Protein AF-A0A8J7D832-F1 (afdb_monomer_lite)

Radius of gyration: 23.0 Å; chains: 1; bounding box: 53×54×54 Å

Secondary structure (DSSP, 8-state):
-----HHHHHHIIIIIHHHTT---HHHHHHHTSSTT--SS---S-TT-TTSS--HHHHHHHHSTTTGGGGGGGGHHHHHHHTTSGGGEEE--SSSTTTT-EEEEPHHHHHHHHHHHHHHHHHHHHHHHHHTPPPP-SS-HHHHHHHHHHHHTT---TT--S-SPBTTS---EE-TTS-EE--SS----

Foldseek 3Di:
DPPDDPVNVLCCLPPVCVVVVHPSVVVCVLQPVDPPCRQQVDDDDQQDLVDPDRRSNVVQCPDPQNVLLVLSNCVNVLVVVQPPLQQWFADPDLDPRHLPTHHGALVSLVVSLVSVVVSQVSSQVSCVVVVHDGDPPDDPVRSVVSVVCSVVQHDPPPDRNPGDGSPDDDWHADPVRDTHDDPDDPDD

pLDDT: mean 86.58, std 13.36, range [42.0, 98.56]

Sequence (188 aa):
MSNWRLCHIWDWLMVEAPALGYSTEMLADAYGGDEALEIAARTGCMGCPLASRDVALDYVLSTEYWSYLKPVSRLRSLYTEWRNFANRHQKNDFSKRQAQKGPLTLEARLKGLEDVLAIQAEVNLASDKLGRPRLDILNAEESARIRELISLGTYPNGWDGTEPTGDVLLPEVYGDGSIQPLLWEVGT

Structure (mmCIF, N/CA/C/O backbone):
data_AF-A0A8J7D832-F1
#
_entry.id   AF-A0A8J7D832-F1
#
loop_
_atom_site.group_PDB
_atom_site.id
_atom_site.type_symbol
_atom_site.label_atom_id
_atom_site.label_alt_id
_atom_site.label_comp_id
_atom_site.label_asym_id
_atom_site.label_entity_id
_atom_site.label_seq_id
_atom_site.pdbx_PDB_ins_code
_atom_site.Cartn_x
_atom_site.Cartn_y
_atom_site.Cartn_z
_atom_site.occupancy
_atom_site.B_iso_or_equiv
_atom_site.auth_seq_id
_atom_site.auth_comp_id
_atom_site.auth_asym_id
_atom_site.auth_atom_id
_atom_site.pdbx_PDB_model_num
ATOM 1 N N . MET A 1 1 ? -3.921 35.975 7.032 1.00 42.00 1 MET A N 1
ATOM 2 C CA . MET A 1 1 ? -3.048 34.806 7.271 1.00 42.00 1 MET A CA 1
ATOM 3 C C . MET A 1 1 ? -3.432 34.214 8.610 1.00 42.00 1 MET A C 1
ATOM 5 O O . MET A 1 1 ? -3.138 34.808 9.637 1.00 42.00 1 MET A O 1
ATOM 9 N N . SER A 1 2 ? -4.176 33.116 8.604 1.00 48.47 2 SER A N 1
ATOM 10 C CA . SER A 1 2 ? -4.539 32.392 9.820 1.00 48.47 2 SER A CA 1
ATOM 11 C C . SER A 1 2 ? -3.310 31.632 10.319 1.00 48.47 2 SER A C 1
ATOM 13 O O . SER A 1 2 ? -2.909 30.640 9.716 1.00 48.47 2 SER A O 1
ATOM 15 N N . ASN A 1 3 ? -2.672 32.140 11.374 1.00 74.00 3 ASN A N 1
ATOM 16 C CA . ASN A 1 3 ? -1.456 31.560 11.941 1.00 74.00 3 ASN A CA 1
ATOM 17 C C . ASN A 1 3 ? -1.846 30.498 12.984 1.00 74.00 3 ASN A C 1
ATOM 19 O O . ASN A 1 3 ? -1.882 30.765 14.186 1.00 74.00 3 ASN A O 1
ATOM 23 N N . TRP A 1 4 ? -2.250 29.322 12.502 1.00 79.12 4 TRP A N 1
ATOM 24 C CA . TRP A 1 4 ? -2.588 28.185 13.357 1.00 79.12 4 TRP A CA 1
ATOM 25 C C . TRP A 1 4 ? -1.314 27.618 13.981 1.00 79.12 4 TRP A C 1
ATOM 27 O O . TRP A 1 4 ? -0.357 27.299 13.278 1.00 79.12 4 TRP A O 1
ATOM 37 N N . ARG A 1 5 ? -1.302 27.517 15.310 1.00 78.50 5 ARG A N 1
ATOM 38 C CA . ARG A 1 5 ? -0.270 26.822 16.081 1.00 78.50 5 ARG A CA 1
ATOM 39 C C . ARG A 1 5 ? -0.790 25.440 16.455 1.00 78.50 5 ARG A C 1
ATOM 41 O O . ARG A 1 5 ? -1.996 25.216 16.422 1.00 78.50 5 ARG A O 1
ATOM 48 N N . LEU A 1 6 ? 0.112 24.540 16.839 1.00 74.56 6 LEU A N 1
ATOM 49 C CA . LEU A 1 6 ? -0.252 23.186 17.255 1.00 74.56 6 LEU A CA 1
ATOM 50 C C . LEU A 1 6 ? -1.272 23.194 18.409 1.00 74.56 6 LEU A C 1
ATOM 52 O O . LEU A 1 6 ? -2.263 22.479 18.328 1.00 74.56 6 LEU A O 1
ATOM 56 N N . CYS A 1 7 ? -1.099 24.078 19.397 1.00 77.81 7 CYS A N 1
ATOM 57 C CA . CYS A 1 7 ? -2.067 24.285 20.479 1.00 77.81 7 CYS A CA 1
ATOM 58 C C . CYS A 1 7 ? -3.471 24.640 19.962 1.00 77.81 7 CYS A C 1
ATOM 60 O O . CYS A 1 7 ? -4.452 24.070 20.412 1.00 77.81 7 CYS A O 1
ATOM 62 N N . HIS A 1 8 ? -3.578 25.489 18.931 1.00 84.19 8 HIS A N 1
ATOM 63 C CA . HIS A 1 8 ? -4.872 25.838 18.332 1.00 84.19 8 HIS A CA 1
ATOM 64 C C . HIS A 1 8 ? -5.538 24.636 17.645 1.00 84.19 8 HIS A C 1
ATOM 66 O O . HIS A 1 8 ? -6.759 24.550 17.601 1.00 84.19 8 HIS A O 1
ATOM 72 N N . ILE A 1 9 ? -4.748 23.709 17.089 1.00 80.38 9 ILE A N 1
ATOM 73 C CA . ILE A 1 9 ? -5.273 22.472 16.493 1.00 80.38 9 ILE A CA 1
ATOM 74 C C . ILE A 1 9 ? -5.804 21.551 17.598 1.00 80.38 9 ILE A C 1
ATOM 76 O O . ILE A 1 9 ? -6.876 20.970 17.438 1.00 80.38 9 ILE A O 1
ATOM 80 N N . TRP A 1 10 ? -5.087 21.447 18.718 1.00 79.88 10 TRP A N 1
ATOM 81 C CA . TRP A 1 10 ? -5.495 20.631 19.861 1.00 79.88 10 TRP A CA 1
ATOM 82 C C . TRP A 1 10 ? -6.725 21.181 20.577 1.00 79.88 10 TRP A C 1
ATOM 84 O O . TRP A 1 10 ? -7.673 20.426 20.777 1.00 79.88 10 TRP A O 1
ATOM 94 N N . ASP A 1 11 ? -6.762 22.481 20.871 1.00 84.19 11 ASP A N 1
ATOM 95 C CA . ASP A 1 11 ? -7.936 23.150 21.444 1.00 84.19 11 ASP A CA 1
ATOM 96 C C . ASP A 1 11 ? -9.164 22.952 20.552 1.00 84.19 11 ASP A C 1
ATOM 98 O O . ASP A 1 11 ? -10.257 22.628 21.025 1.00 84.19 11 ASP A O 1
ATOM 102 N N . TRP A 1 12 ? -8.979 23.058 19.234 1.00 86.31 12 TRP A N 1
ATOM 103 C CA . TRP A 1 12 ? -10.063 22.814 18.296 1.00 86.31 12 TRP A CA 1
ATOM 104 C C . TRP A 1 12 ? -10.541 21.357 18.334 1.00 86.31 12 TRP A C 1
ATOM 106 O O . TRP A 1 12 ? -11.738 21.116 18.446 1.00 86.31 12 TRP A O 1
ATOM 116 N N . LEU A 1 13 ? -9.632 20.377 18.280 1.00 84.94 13 LEU A N 1
ATOM 117 C CA . LEU A 1 13 ? -9.984 18.951 18.276 1.00 84.94 13 LEU A CA 1
ATOM 118 C C . LEU A 1 13 ? -10.586 18.464 19.600 1.00 84.94 13 LEU A C 1
ATOM 120 O O . LEU A 1 13 ? -11.451 17.591 19.576 1.00 84.94 13 LEU A O 1
ATOM 124 N N . MET A 1 14 ? -10.134 18.995 20.734 1.00 82.38 14 MET A N 1
ATOM 125 C CA . MET A 1 14 ? -10.535 18.529 22.066 1.00 82.38 14 MET A CA 1
ATOM 126 C C . MET A 1 14 ? -11.720 19.302 22.645 1.00 82.38 14 MET A C 1
ATOM 128 O O . MET A 1 14 ? -12.465 18.746 23.449 1.00 82.38 14 MET A O 1
ATOM 132 N N . VAL A 1 15 ? -11.899 20.573 22.270 1.00 85.44 15 VAL A N 1
ATOM 133 C CA . VAL A 1 15 ? -12.873 21.468 22.915 1.00 85.44 15 VAL A CA 1
ATOM 134 C C . VAL A 1 15 ? -13.895 22.004 21.920 1.00 85.44 15 VAL A C 1
ATOM 136 O O . VAL A 1 15 ? -15.095 21.793 22.100 1.00 85.44 15 VAL A O 1
ATOM 139 N N . GLU A 1 16 ? -13.452 22.690 20.864 1.00 88.94 16 GLU A N 1
ATOM 140 C CA . GLU A 1 16 ? -14.381 23.391 19.966 1.00 88.94 16 GLU A CA 1
ATOM 141 C C . GLU A 1 16 ? -15.181 22.427 19.082 1.00 88.94 16 GLU A C 1
ATOM 143 O O . GLU A 1 16 ? -16.399 22.554 18.958 1.00 88.94 16 GLU A O 1
ATOM 148 N N . ALA A 1 17 ? -14.519 21.441 18.478 1.00 90.50 17 ALA A N 1
ATOM 149 C CA . ALA A 1 17 ? -15.145 20.499 17.563 1.00 90.50 17 ALA A CA 1
ATOM 150 C C . ALA A 1 17 ? -16.180 19.596 18.269 1.00 90.50 17 ALA A C 1
ATOM 152 O O . ALA A 1 17 ? -17.305 19.515 17.761 1.00 90.50 17 ALA A O 1
ATOM 153 N N . PRO A 1 18 ? -15.911 19.023 19.462 1.00 88.06 18 PRO A N 1
ATOM 154 C CA . PRO A 1 18 ? -16.932 18.304 20.226 1.00 88.06 18 PRO A CA 1
ATOM 155 C C . PRO A 1 18 ? -18.115 19.190 20.629 1.00 88.06 18 PRO A C 1
ATOM 157 O O . PRO A 1 18 ? -19.264 18.768 20.501 1.00 88.06 18 PRO A O 1
ATOM 160 N N . ALA A 1 19 ? -17.871 20.446 21.028 1.00 90.56 19 ALA A N 1
ATOM 161 C CA . ALA A 1 19 ? -18.941 21.397 21.350 1.00 90.56 19 ALA A CA 1
ATOM 162 C C . ALA A 1 19 ? -19.846 21.716 20.143 1.00 90.56 19 ALA A C 1
ATOM 164 O O . ALA A 1 19 ? -21.025 22.032 20.312 1.00 90.56 19 ALA A O 1
ATOM 165 N N . LEU A 1 20 ? -19.314 21.598 18.925 1.00 92.88 20 LEU A N 1
ATOM 166 C CA . LEU A 1 20 ? -20.050 21.731 17.666 1.00 92.88 20 LEU A CA 1
ATOM 167 C C . LEU A 1 20 ? -20.667 20.407 17.171 1.00 92.88 20 LEU A C 1
ATOM 169 O O . LEU A 1 20 ? -21.306 20.392 16.119 1.00 92.88 20 LEU A O 1
ATOM 173 N N . GLY A 1 21 ? -20.508 19.307 17.915 1.00 90.31 21 GLY A N 1
ATOM 174 C CA . GLY A 1 21 ? -21.063 17.990 17.593 1.00 90.31 21 GLY A CA 1
ATOM 175 C C . GLY A 1 21 ? -20.176 17.108 16.707 1.00 90.31 21 GLY A C 1
ATOM 176 O O . GLY A 1 21 ? -20.646 16.083 16.211 1.00 90.31 21 GLY A O 1
ATOM 177 N N . TYR A 1 22 ? -18.910 17.473 16.490 1.00 88.62 22 TYR A N 1
ATOM 178 C CA . TYR A 1 22 ? -17.952 16.631 15.772 1.00 88.62 22 TYR A CA 1
ATOM 179 C C . TYR A 1 22 ? -17.289 15.620 16.716 1.00 88.62 22 TYR A C 1
ATOM 181 O O . TYR A 1 22 ? -16.788 15.974 17.777 1.00 88.62 22 TYR A O 1
ATOM 189 N N . SER A 1 23 ? -17.227 14.353 16.303 1.00 84.31 23 SER A N 1
ATOM 190 C CA . SER A 1 23 ? -16.558 13.284 17.059 1.00 84.31 23 SER A CA 1
ATOM 191 C C . SER A 1 23 ? -15.053 13.259 16.758 1.00 84.31 23 SER A C 1
ATOM 193 O O . SER A 1 23 ? -14.571 12.466 15.951 1.00 84.31 23 SER A O 1
ATOM 195 N N . THR A 1 24 ? -14.303 14.175 17.367 1.00 85.31 24 THR A N 1
ATOM 196 C CA . THR A 1 24 ? -12.845 14.325 17.179 1.00 85.31 24 THR A CA 1
ATOM 197 C C . THR A 1 24 ? -12.009 13.736 18.315 1.00 85.31 24 THR A C 1
ATOM 199 O O . THR A 1 24 ? -10.792 13.646 18.186 1.00 85.31 24 THR A O 1
ATOM 202 N N . GLU A 1 25 ? -12.642 13.280 19.395 1.00 76.69 25 GLU A N 1
ATOM 203 C CA . GLU A 1 25 ? -11.988 12.779 20.615 1.00 76.69 25 GLU A CA 1
ATOM 204 C C . GLU A 1 25 ? -11.030 11.617 20.314 1.00 76.69 25 GLU A C 1
ATOM 206 O O . GLU A 1 25 ? -9.852 11.667 20.650 1.00 76.69 25 GLU A O 1
ATOM 211 N N . MET A 1 26 ? -11.494 10.617 19.557 1.00 75.44 26 MET A N 1
ATOM 212 C CA . MET A 1 26 ? -10.662 9.476 19.164 1.00 75.44 26 MET A CA 1
ATOM 213 C C . MET A 1 26 ? -9.463 9.895 18.300 1.00 75.44 26 MET A C 1
ATOM 215 O O . MET A 1 26 ? -8.394 9.285 18.368 1.00 75.44 26 MET A O 1
ATOM 219 N N . LEU A 1 27 ? -9.641 10.920 17.460 1.00 75.19 27 LEU A N 1
ATOM 220 C CA . LEU A 1 27 ? -8.562 11.448 16.634 1.00 75.19 27 LEU A CA 1
ATOM 221 C C . LEU A 1 27 ? -7.489 12.070 17.528 1.00 75.19 27 LEU A C 1
ATOM 223 O O . LEU A 1 27 ? -6.306 11.811 17.338 1.00 75.19 27 LEU A O 1
ATOM 227 N N . ALA A 1 28 ? -7.907 12.845 18.524 1.00 74.94 28 ALA A N 1
ATOM 228 C CA . ALA A 1 28 ? -7.002 13.476 19.464 1.00 74.94 28 ALA A CA 1
ATOM 229 C C . ALA A 1 28 ? -6.253 12.455 20.344 1.00 74.94 28 ALA A C 1
ATOM 231 O O . ALA A 1 28 ? -5.032 12.560 20.497 1.00 74.94 28 ALA A O 1
ATOM 232 N N . ASP A 1 29 ? -6.944 11.416 20.821 1.00 72.25 29 ASP A N 1
ATOM 233 C CA . ASP A 1 29 ? -6.343 10.309 21.575 1.00 72.25 29 ASP A CA 1
ATOM 234 C C . ASP A 1 29 ? -5.284 9.568 20.751 1.00 72.25 29 ASP A C 1
ATOM 236 O O . ASP A 1 29 ? -4.172 9.326 21.223 1.00 72.25 29 ASP A O 1
ATOM 240 N N . ALA A 1 30 ? -5.588 9.257 19.486 1.00 70.12 30 ALA A N 1
ATOM 241 C CA . ALA A 1 30 ? -4.649 8.596 18.579 1.00 70.12 30 ALA A CA 1
ATOM 242 C C . ALA A 1 30 ? -3.365 9.413 18.341 1.00 70.12 30 ALA A C 1
ATOM 244 O O . ALA A 1 30 ? -2.320 8.838 18.030 1.00 70.12 30 ALA A O 1
ATOM 245 N N . TYR A 1 31 ? -3.435 10.738 18.497 1.00 67.88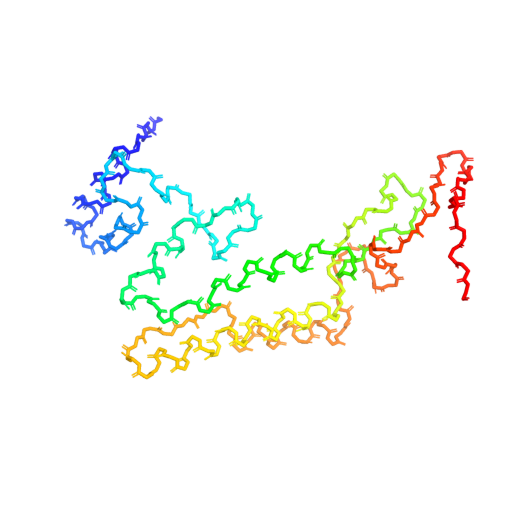 31 TYR A N 1
ATOM 246 C CA . TYR A 1 31 ? -2.316 11.651 18.279 1.00 67.88 31 TYR A CA 1
ATOM 247 C C . TYR A 1 31 ? -1.568 12.063 19.549 1.00 67.88 31 TYR A C 1
ATOM 249 O O . TYR A 1 31 ? -0.518 12.703 19.441 1.00 67.88 31 TYR A O 1
ATOM 257 N N . GLY A 1 32 ? -2.041 11.641 20.724 1.00 61.03 32 GLY A N 1
ATOM 258 C CA . GLY A 1 32 ? -1.302 11.752 21.978 1.00 61.03 32 GLY A CA 1
ATOM 259 C C . GLY A 1 32 ? -1.912 12.653 23.045 1.00 61.03 32 GLY A C 1
ATOM 260 O O . GLY A 1 32 ? -1.293 12.714 24.099 1.00 61.03 32 GLY A O 1
ATOM 261 N N . GLY A 1 33 ? -3.073 13.287 22.809 1.00 55.66 33 GLY A N 1
ATOM 262 C CA . GLY A 1 33 ? -3.967 13.935 23.796 1.00 55.66 33 GLY A CA 1
ATOM 263 C C . GLY A 1 33 ? -3.418 15.061 24.697 1.00 55.66 33 GLY A C 1
ATOM 264 O O . GLY A 1 33 ? -4.189 15.899 25.151 1.00 55.66 33 GLY A O 1
ATOM 265 N N . ASP A 1 34 ? -2.113 15.107 24.946 1.00 55.72 34 ASP A N 1
ATOM 266 C CA . ASP A 1 34 ? -1.399 16.030 25.818 1.00 55.72 34 ASP A CA 1
ATOM 267 C C . ASP A 1 34 ? -0.261 16.672 25.006 1.00 55.72 34 ASP A C 1
ATOM 269 O O . ASP A 1 34 ? 0.522 15.977 24.344 1.00 55.72 34 ASP A O 1
ATOM 273 N N . GLU A 1 35 ? -0.177 18.007 25.030 1.00 49.34 35 GLU A N 1
ATOM 274 C CA . GLU A 1 35 ? 0.739 18.819 24.208 1.00 49.34 35 GLU A CA 1
ATOM 275 C C . GLU A 1 35 ? 2.213 18.386 24.329 1.00 49.34 35 GLU A C 1
ATOM 277 O O . GLU A 1 35 ? 3.023 18.669 23.447 1.00 49.34 35 GLU A O 1
ATOM 282 N N . ALA A 1 36 ? 2.573 17.694 25.414 1.00 45.62 36 ALA A N 1
ATOM 283 C CA . ALA A 1 36 ? 3.946 17.376 25.780 1.00 45.62 36 ALA A CA 1
ATOM 284 C C . ALA A 1 36 ? 4.551 16.135 25.100 1.00 45.62 36 ALA A C 1
ATOM 286 O O . ALA A 1 36 ? 5.754 15.910 25.259 1.00 45.62 36 ALA A O 1
ATOM 287 N N . LEU A 1 37 ? 3.774 15.310 24.388 1.00 49.06 37 LEU A N 1
ATOM 288 C CA . LEU A 1 37 ? 4.267 13.983 24.002 1.00 49.06 37 LEU A CA 1
ATOM 289 C C . LEU A 1 37 ? 4.497 13.739 22.503 1.00 49.06 37 LEU A C 1
ATOM 291 O O . LEU A 1 37 ? 5.220 12.794 22.212 1.00 49.06 37 LEU A O 1
ATOM 295 N N . GLU A 1 38 ? 3.993 14.568 21.571 1.00 53.94 38 GLU A N 1
ATOM 296 C CA . GLU A 1 38 ? 4.236 14.489 20.101 1.00 53.94 38 GLU A CA 1
ATOM 297 C C . GLU A 1 38 ? 4.440 13.055 19.536 1.00 53.94 38 GLU A C 1
ATOM 299 O O . GLU A 1 38 ? 5.238 12.823 18.626 1.00 53.94 38 GLU A O 1
ATOM 304 N N . ILE A 1 39 ? 3.736 12.048 20.067 1.00 57.06 39 ILE A N 1
ATOM 305 C CA . ILE A 1 39 ? 4.102 10.639 19.827 1.00 57.06 39 ILE A CA 1
ATOM 306 C C . ILE A 1 39 ? 3.768 10.244 18.384 1.00 57.06 39 ILE A C 1
ATOM 308 O O . ILE A 1 39 ? 4.441 9.405 17.785 1.00 57.06 39 ILE A O 1
ATOM 312 N N . ALA A 1 40 ? 2.731 10.864 17.817 1.00 56.75 40 ALA A N 1
ATOM 313 C CA . ALA A 1 40 ? 2.054 10.388 16.619 1.00 56.75 40 ALA A CA 1
ATOM 314 C C . ALA A 1 40 ? 1.670 11.500 15.623 1.00 56.75 40 ALA A C 1
ATOM 316 O O . ALA A 1 40 ? 0.917 11.240 14.692 1.00 56.75 40 ALA A O 1
ATOM 317 N N . ALA A 1 41 ? 2.208 12.721 15.744 1.00 56.44 41 ALA A N 1
ATOM 318 C CA . ALA A 1 41 ? 1.779 13.914 14.988 1.00 56.44 41 ALA A CA 1
ATOM 319 C C . ALA A 1 41 ? 1.950 13.867 13.444 1.00 56.44 41 ALA A C 1
ATOM 321 O O . ALA A 1 41 ? 1.737 14.869 12.761 1.00 56.44 41 ALA A O 1
ATOM 322 N N . ARG A 1 42 ? 2.346 12.729 12.856 1.00 58.09 42 ARG A N 1
ATOM 323 C CA . ARG A 1 42 ? 2.448 12.533 11.401 1.00 58.09 42 ARG A CA 1
ATOM 324 C C . ARG A 1 42 ? 1.366 11.575 10.929 1.00 58.09 42 ARG A C 1
ATOM 326 O O . ARG A 1 42 ? 1.324 10.425 11.351 1.00 58.09 42 ARG A O 1
ATOM 333 N N . THR A 1 43 ? 0.529 12.056 10.017 1.00 55.19 43 THR A N 1
ATOM 334 C CA . THR A 1 43 ? -0.693 11.372 9.592 1.00 55.19 43 THR A CA 1
ATOM 335 C C . THR A 1 43 ? -0.621 10.944 8.126 1.00 55.19 43 THR A C 1
ATOM 337 O O . THR A 1 43 ? 0.107 11.531 7.322 1.00 55.19 43 THR A O 1
ATOM 340 N N . GLY A 1 44 ? -1.403 9.916 7.778 1.00 60.69 44 GLY A N 1
ATOM 341 C CA . GLY A 1 44 ? -1.957 9.775 6.427 1.00 60.69 44 GLY A CA 1
ATOM 342 C C . GLY A 1 44 ? -1.912 8.379 5.809 1.00 60.69 44 GLY A C 1
ATOM 343 O O . GLY A 1 44 ? -2.766 8.066 4.989 1.00 60.69 44 GLY A O 1
ATOM 344 N N . CYS A 1 45 ? -0.958 7.523 6.182 1.00 69.12 45 CYS A N 1
ATOM 345 C CA . CYS A 1 45 ? -0.821 6.187 5.587 1.00 69.12 45 CYS A CA 1
ATOM 346 C C . CYS A 1 45 ? -0.974 5.097 6.648 1.00 69.12 45 CYS A C 1
ATOM 348 O O . CYS A 1 45 ? -0.481 5.248 7.757 1.00 69.12 45 CYS A O 1
ATOM 350 N N . MET A 1 46 ? -1.567 3.963 6.280 1.00 84.88 46 MET A N 1
ATOM 351 C CA . MET A 1 46 ? -1.489 2.738 7.073 1.00 84.88 46 MET A CA 1
ATOM 352 C C . MET A 1 46 ? -0.146 2.050 6.800 1.00 84.88 46 MET A C 1
ATOM 354 O O . MET A 1 46 ? 0.023 1.432 5.746 1.00 84.88 46 MET A O 1
ATOM 358 N N . GLY A 1 47 ? 0.826 2.184 7.708 1.00 82.62 47 GLY A N 1
ATOM 359 C CA . GLY A 1 47 ? 2.140 1.550 7.582 1.00 82.62 47 GLY A CA 1
ATOM 360 C C . GLY A 1 47 ? 3.094 2.325 6.671 1.00 82.62 47 GLY A C 1
ATOM 361 O O . GLY A 1 47 ? 3.762 1.725 5.828 1.00 82.62 47 GLY A O 1
ATOM 362 N N . CYS A 1 48 ? 3.159 3.653 6.822 1.00 83.50 48 CYS A N 1
ATOM 363 C CA . CYS A 1 48 ? 3.864 4.574 5.916 1.00 83.50 48 CYS A CA 1
ATOM 364 C C . CYS A 1 48 ? 5.300 4.123 5.557 1.00 83.50 48 CYS A C 1
ATOM 366 O O . CYS A 1 48 ? 6.166 4.118 6.436 1.00 83.50 48 CYS A O 1
ATOM 368 N N . PRO A 1 49 ? 5.632 3.836 4.281 1.00 82.25 49 PRO A N 1
ATOM 369 C CA . PRO A 1 49 ? 6.966 3.355 3.903 1.00 82.25 49 PRO A CA 1
ATOM 370 C C . PRO A 1 49 ? 8.052 4.441 3.946 1.00 82.25 49 PRO A C 1
ATOM 372 O O . PRO A 1 49 ? 9.231 4.127 3.787 1.00 82.25 49 PRO A O 1
ATOM 375 N N . LEU A 1 50 ? 7.664 5.707 4.134 1.00 82.44 50 LEU A N 1
ATOM 376 C CA . LEU A 1 50 ? 8.572 6.856 4.194 1.00 82.44 50 LEU A CA 1
ATOM 377 C C . LEU A 1 50 ? 9.081 7.144 5.611 1.00 82.44 50 LEU A C 1
ATOM 379 O O . LEU A 1 50 ? 10.097 7.816 5.772 1.00 82.44 50 LEU A O 1
ATOM 383 N N . ALA A 1 51 ? 8.393 6.645 6.639 1.00 80.25 51 ALA A N 1
ATOM 384 C CA . ALA A 1 51 ? 8.832 6.756 8.024 1.00 80.25 51 ALA A CA 1
ATOM 385 C C . ALA A 1 51 ? 9.624 5.509 8.436 1.00 80.25 51 ALA A C 1
ATOM 387 O O . ALA A 1 51 ? 9.319 4.398 7.994 1.00 80.25 51 ALA A O 1
ATOM 388 N N . SER A 1 52 ? 10.611 5.665 9.323 1.00 80.44 52 SER A N 1
ATOM 389 C CA . SER A 1 52 ? 11.315 4.529 9.939 1.00 80.44 52 SER A CA 1
ATOM 390 C C . SER A 1 52 ? 10.375 3.676 10.796 1.00 80.44 52 SER A C 1
ATOM 392 O O . SER A 1 52 ? 10.509 2.453 10.812 1.00 80.44 52 SER A O 1
ATOM 394 N N . ARG A 1 53 ? 9.388 4.315 11.436 1.00 81.00 53 ARG A N 1
ATOM 395 C CA . ARG A 1 53 ? 8.343 3.694 12.251 1.00 81.00 53 ARG A CA 1
ATOM 396 C C . ARG A 1 53 ? 7.033 4.477 12.137 1.00 81.00 53 ARG A C 1
ATOM 398 O O . ARG A 1 53 ? 7.062 5.703 12.078 1.00 81.00 53 ARG A O 1
ATOM 405 N N . ASP A 1 54 ? 5.911 3.765 12.120 1.00 84.81 54 ASP A N 1
ATOM 406 C CA . ASP A 1 54 ? 4.561 4.338 12.113 1.00 84.81 54 ASP A CA 1
ATOM 407 C C . ASP A 1 54 ? 3.977 4.286 13.532 1.00 84.81 54 ASP A C 1
ATOM 409 O O 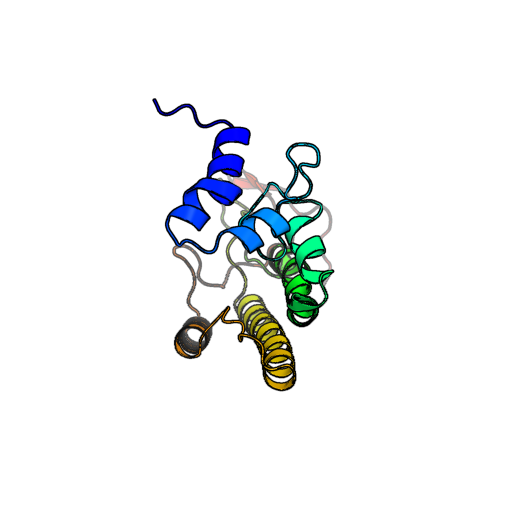. ASP A 1 54 ? 3.290 3.343 13.914 1.00 84.81 54 ASP A O 1
ATOM 413 N N . VAL A 1 55 ? 4.348 5.270 14.355 1.00 83.38 55 VAL A N 1
ATOM 414 C CA . VAL A 1 55 ? 4.026 5.264 15.791 1.00 83.38 55 VAL A CA 1
ATOM 415 C C . VAL A 1 55 ? 2.527 5.468 16.038 1.00 83.38 55 VAL A C 1
ATOM 417 O O . VAL A 1 55 ? 1.983 4.897 16.980 1.00 83.38 55 VAL A O 1
ATOM 420 N N . ALA A 1 56 ? 1.851 6.221 15.165 1.00 81.12 56 ALA A N 1
ATOM 421 C CA . ALA A 1 56 ? 0.408 6.429 15.229 1.00 81.12 56 ALA A CA 1
ATOM 422 C C . ALA A 1 56 ? -0.345 5.108 15.023 1.00 81.12 56 ALA A C 1
ATOM 424 O O . ALA A 1 56 ? -1.171 4.726 15.853 1.00 81.12 56 ALA A O 1
ATOM 425 N N . LEU A 1 57 ? -0.016 4.370 13.954 1.00 86.56 57 LEU A N 1
ATOM 426 C CA . LEU A 1 57 ? -0.618 3.063 13.710 1.00 86.56 57 LEU A CA 1
ATOM 427 C C . LEU A 1 57 ? -0.273 2.076 14.832 1.00 86.56 57 LEU A C 1
ATOM 429 O O . LEU A 1 57 ? -1.168 1.401 15.334 1.00 86.56 57 LEU A O 1
ATOM 433 N N . ASP A 1 58 ? 0.990 2.020 15.266 1.00 87.69 58 ASP A N 1
ATOM 434 C CA . ASP A 1 58 ? 1.416 1.150 16.370 1.00 87.69 58 ASP A CA 1
ATOM 435 C C . ASP A 1 58 ? 0.597 1.403 17.648 1.00 87.69 58 ASP A C 1
ATOM 437 O O . ASP A 1 58 ? 0.159 0.452 18.298 1.00 87.69 58 ASP A O 1
ATOM 441 N N . TYR A 1 59 ? 0.366 2.674 17.998 1.00 85.69 59 TYR A N 1
ATOM 442 C CA . TYR A 1 59 ? -0.434 3.051 19.160 1.00 85.69 59 TYR A CA 1
ATOM 443 C C . TYR A 1 59 ? -1.890 2.608 19.005 1.00 85.69 59 TYR A C 1
ATOM 445 O O . TYR A 1 59 ? -2.395 1.887 19.868 1.00 85.69 59 TYR A O 1
ATOM 453 N N . VAL A 1 60 ? -2.547 2.949 17.890 1.00 86.19 60 VAL A N 1
ATOM 454 C CA . VAL A 1 60 ? -3.941 2.550 17.632 1.00 86.19 60 VAL A CA 1
ATOM 455 C C . VAL A 1 60 ? -4.095 1.032 17.741 1.00 86.19 60 VAL A C 1
ATOM 457 O O . VAL A 1 60 ? -4.974 0.549 18.454 1.00 86.19 60 VAL A O 1
ATOM 460 N N . LEU A 1 61 ? -3.192 0.266 17.124 1.00 91.00 61 LEU A N 1
ATOM 461 C CA . LEU A 1 61 ? -3.205 -1.200 17.150 1.00 91.00 61 LEU A CA 1
ATOM 462 C C . LEU A 1 61 ? -2.909 -1.808 18.532 1.00 91.00 61 LEU A C 1
ATOM 464 O O . LEU A 1 61 ? -3.196 -2.992 18.753 1.00 91.00 61 LEU A O 1
ATOM 468 N N . SER A 1 62 ? -2.325 -1.030 19.448 1.00 89.44 62 SER A N 1
ATOM 469 C CA . SER A 1 62 ? -2.083 -1.441 20.835 1.00 89.44 62 SER A CA 1
ATOM 470 C C . SER A 1 62 ? -3.329 -1.326 21.717 1.00 89.44 62 SER A C 1
ATOM 472 O O . SER A 1 62 ? -3.430 -2.037 22.716 1.00 89.44 62 SER A O 1
ATOM 474 N N . THR A 1 63 ? -4.295 -0.485 21.334 1.00 88.94 63 THR A N 1
ATOM 475 C CA . THR A 1 63 ? -5.554 -0.334 22.072 1.00 88.94 63 THR A CA 1
ATOM 476 C C . THR A 1 63 ? -6.431 -1.578 21.927 1.00 88.94 63 THR A C 1
ATOM 478 O O . THR A 1 63 ? -6.493 -2.201 20.864 1.00 88.94 63 THR A O 1
ATOM 481 N N . GLU A 1 64 ? -7.152 -1.942 22.990 1.00 90.94 64 GLU A N 1
ATOM 482 C CA . GLU A 1 64 ? -8.015 -3.130 22.991 1.00 90.94 64 GLU A CA 1
ATOM 483 C C . GLU A 1 64 ? -9.074 -3.059 21.882 1.00 90.94 64 GLU A C 1
ATOM 485 O O . GLU A 1 64 ? -9.229 -4.007 21.106 1.00 90.94 64 GLU A O 1
ATOM 490 N N . TYR A 1 65 ? -9.737 -1.904 21.757 1.00 90.38 65 TYR A N 1
ATOM 491 C CA . TYR A 1 65 ? -10.824 -1.691 20.806 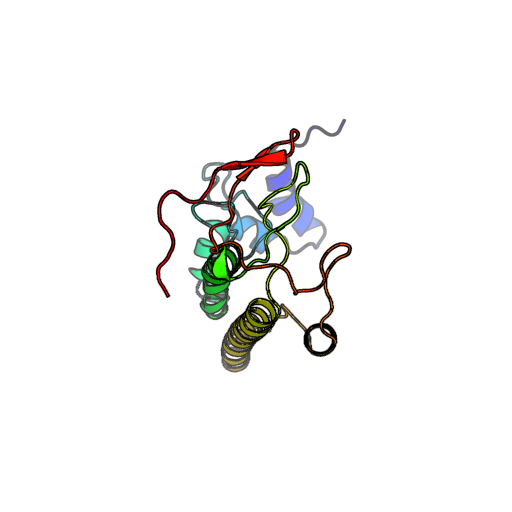1.00 90.38 65 TYR A CA 1
ATOM 492 C C . TYR A 1 65 ? -10.387 -1.907 19.348 1.00 90.38 65 TYR A C 1
ATOM 494 O O . TYR A 1 65 ? -11.116 -2.543 18.587 1.00 90.38 65 TYR A O 1
ATOM 502 N N . TRP A 1 66 ? -9.203 -1.418 18.959 1.00 92.75 66 TRP A N 1
ATOM 503 C CA . TRP A 1 66 ? -8.715 -1.450 17.571 1.00 92.75 66 TRP A CA 1
ATOM 504 C C . TRP A 1 66 ? -7.734 -2.586 17.278 1.00 92.75 66 TRP A C 1
ATOM 506 O O . TRP A 1 66 ? -7.288 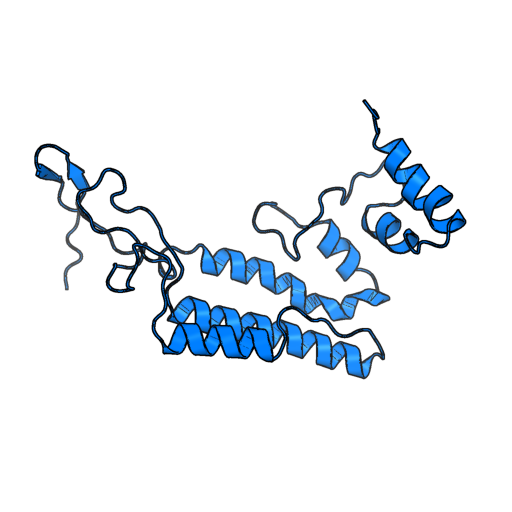-2.741 16.142 1.00 92.75 66 TRP A O 1
ATOM 516 N N . SER A 1 67 ? -7.429 -3.430 18.262 1.00 94.81 67 SER A N 1
ATOM 517 C CA . SER A 1 67 ? -6.472 -4.534 18.121 1.00 94.81 67 SER A CA 1
ATOM 518 C C . SER A 1 67 ? -6.802 -5.526 16.991 1.00 94.81 67 SER A C 1
ATOM 520 O O . SER A 1 67 ? -5.898 -6.173 16.461 1.00 94.81 67 SER A O 1
ATOM 522 N N . TYR A 1 68 ? -8.065 -5.624 16.561 1.00 96.56 68 TYR A N 1
ATOM 523 C CA . TYR A 1 68 ? -8.483 -6.453 15.421 1.00 96.56 68 TYR A CA 1
ATOM 524 C C . TYR A 1 68 ? -7.960 -5.945 14.063 1.00 96.56 68 TYR A C 1
ATOM 526 O O . TYR A 1 68 ? -7.891 -6.716 13.109 1.00 96.56 68 TYR A O 1
ATOM 534 N N . LEU A 1 69 ? -7.538 -4.677 13.976 1.00 96.38 69 LEU A N 1
ATOM 535 C CA . LEU A 1 69 ? -6.918 -4.082 12.787 1.00 96.38 69 LEU A CA 1
ATOM 536 C C . LEU A 1 69 ? -5.431 -4.442 12.638 1.00 96.38 69 LEU A C 1
ATOM 538 O O . LEU A 1 69 ? -4.814 -4.070 11.641 1.00 96.38 69 LEU A O 1
ATOM 542 N N . LYS A 1 70 ? -4.834 -5.192 13.579 1.00 96.06 70 LYS A N 1
ATOM 543 C CA . LYS A 1 70 ? -3.411 -5.591 13.546 1.00 96.06 70 LYS A CA 1
ATOM 544 C C . LYS A 1 70 ? -2.906 -6.103 12.189 1.00 96.06 70 LYS A C 1
ATOM 546 O O . LYS A 1 70 ? -1.777 -5.745 11.835 1.00 96.06 70 LYS A O 1
ATOM 551 N N . PRO A 1 71 ? -3.685 -6.869 11.396 1.00 96.94 71 PRO A N 1
ATOM 552 C CA . PRO A 1 71 ? -3.250 -7.324 10.076 1.00 96.94 71 PRO A CA 1
ATOM 553 C C . PRO A 1 71 ? -2.829 -6.199 9.113 1.00 96.94 71 PRO A C 1
ATOM 555 O O . PRO A 1 71 ? -1.984 -6.437 8.248 1.00 96.94 71 PRO A O 1
ATOM 558 N N . VAL A 1 72 ? -3.357 -4.979 9.281 1.00 95.25 72 VAL A N 1
ATOM 559 C CA . VAL A 1 72 ? -3.026 -3.784 8.480 1.00 95.25 72 VAL A CA 1
ATOM 560 C C . VAL A 1 72 ? -1.547 -3.401 8.588 1.00 95.25 72 VAL A C 1
ATOM 562 O O . VAL A 1 72 ? -0.973 -2.881 7.633 1.00 95.25 72 VAL A O 1
ATOM 565 N N . SER A 1 73 ? -0.879 -3.727 9.699 1.00 92.88 73 SER A N 1
ATOM 566 C CA . SER A 1 73 ? 0.566 -3.488 9.861 1.00 92.88 73 SER A CA 1
ATOM 567 C C . SER A 1 73 ? 1.419 -4.171 8.776 1.00 92.88 73 SER A C 1
ATOM 569 O O . SER A 1 73 ? 2.498 -3.682 8.433 1.00 92.88 73 SER A O 1
ATOM 571 N N . ARG A 1 74 ? 0.914 -5.257 8.167 1.00 94.69 74 ARG A N 1
ATOM 572 C CA . ARG A 1 74 ? 1.589 -5.990 7.082 1.00 94.69 74 ARG A CA 1
ATOM 573 C C . ARG A 1 74 ? 1.661 -5.212 5.764 1.00 94.69 74 ARG A C 1
ATOM 575 O O . ARG A 1 74 ? 2.537 -5.513 4.956 1.00 94.69 74 ARG A O 1
ATOM 582 N N . LEU A 1 75 ? 0.834 -4.176 5.563 1.00 93.75 75 LEU A N 1
ATOM 583 C CA . LEU A 1 75 ? 0.911 -3.302 4.380 1.00 93.75 75 LEU A CA 1
ATOM 584 C C . LEU A 1 75 ? 2.306 -2.677 4.216 1.00 93.75 75 LEU A C 1
ATOM 586 O O . LEU A 1 75 ? 2.796 -2.527 3.098 1.00 93.75 75 LEU A O 1
ATOM 590 N N . ARG A 1 76 ? 2.998 -2.384 5.326 1.00 90.38 76 ARG A N 1
ATOM 591 C CA . ARG A 1 76 ? 4.359 -1.829 5.304 1.00 90.38 76 ARG A CA 1
ATOM 592 C C . ARG A 1 76 ? 5.356 -2.741 4.583 1.00 90.38 76 ARG A C 1
ATOM 594 O O . ARG A 1 76 ? 6.212 -2.263 3.830 1.00 90.38 76 ARG A O 1
ATOM 601 N N . SER A 1 77 ? 5.252 -4.047 4.816 1.00 91.62 77 SER A N 1
ATOM 602 C CA . SER A 1 77 ? 6.091 -5.045 4.152 1.00 91.62 77 SER A CA 1
ATOM 603 C C . SER A 1 77 ? 5.803 -5.080 2.652 1.00 91.62 77 SER A C 1
ATOM 605 O O . SER A 1 77 ? 6.747 -5.069 1.864 1.00 91.62 77 SER A O 1
ATOM 607 N N . LEU A 1 78 ? 4.529 -4.984 2.254 1.00 93.69 78 LEU A N 1
ATOM 608 C CA . LEU A 1 78 ? 4.126 -4.928 0.844 1.00 93.69 78 LEU A CA 1
ATOM 609 C C . LEU A 1 78 ? 4.696 -3.696 0.132 1.00 93.69 78 LEU A C 1
ATOM 611 O O . LEU A 1 78 ? 5.281 -3.821 -0.939 1.00 93.69 78 LEU A O 1
ATOM 615 N N . TYR A 1 79 ? 4.650 -2.510 0.749 1.00 91.31 79 TYR A N 1
ATOM 616 C CA . TYR A 1 79 ? 5.276 -1.313 0.166 1.00 91.31 79 TYR A CA 1
ATOM 617 C C . TYR A 1 79 ? 6.792 -1.452 -0.026 1.00 91.31 79 TYR A C 1
ATOM 619 O O . TYR A 1 79 ? 7.390 -0.780 -0.869 1.00 91.31 79 TYR A O 1
ATOM 627 N N . THR A 1 80 ? 7.448 -2.275 0.789 1.00 90.62 80 THR A N 1
ATOM 628 C CA . THR A 1 80 ? 8.881 -2.555 0.648 1.00 90.62 80 THR A CA 1
ATOM 629 C C . THR A 1 80 ? 9.122 -3.544 -0.484 1.00 90.62 80 THR A C 1
ATOM 631 O O . THR A 1 80 ? 9.974 -3.291 -1.335 1.00 90.62 80 THR A O 1
ATOM 634 N N . GLU A 1 81 ? 8.312 -4.596 -0.565 1.00 93.56 81 GLU A N 1
ATOM 635 C CA . GLU A 1 81 ? 8.327 -5.562 -1.662 1.00 93.56 81 GLU A CA 1
ATOM 636 C C . GLU A 1 81 ? 8.079 -4.887 -3.023 1.00 93.56 81 GLU A C 1
ATOM 638 O O . GLU A 1 81 ? 8.844 -5.089 -3.962 1.00 93.56 81 GLU A O 1
ATOM 643 N N . TRP A 1 82 ? 7.096 -3.992 -3.133 1.00 94.12 82 TRP A N 1
ATOM 644 C CA . TRP A 1 82 ? 6.779 -3.265 -4.373 1.00 94.12 82 TRP A CA 1
ATOM 645 C C . TRP A 1 82 ? 7.863 -2.273 -4.832 1.00 94.12 82 TRP A C 1
ATOM 647 O O . TRP A 1 82 ? 7.858 -1.802 -5.976 1.00 94.12 82 TRP A O 1
ATOM 657 N N . ARG A 1 83 ? 8.789 -1.903 -3.943 1.00 91.75 83 ARG A N 1
ATOM 658 C CA . ARG A 1 83 ? 9.952 -1.071 -4.287 1.00 91.75 83 ARG A CA 1
ATOM 659 C C . ARG A 1 83 ? 11.154 -1.896 -4.730 1.00 91.75 83 ARG A C 1
ATOM 661 O O . ARG A 1 83 ? 12.073 -1.316 -5.304 1.00 91.75 83 ARG A O 1
ATOM 668 N N . ASN A 1 84 ? 11.148 -3.209 -4.493 1.00 95.06 84 ASN A N 1
ATOM 669 C CA . ASN A 1 84 ? 12.201 -4.091 -4.973 1.00 95.06 84 ASN A CA 1
ATOM 670 C C . ASN A 1 84 ? 12.286 -4.007 -6.502 1.00 95.06 84 ASN A C 1
ATOM 672 O O . ASN A 1 84 ? 11.272 -4.051 -7.198 1.00 95.06 84 ASN A O 1
ATOM 676 N N . PHE A 1 85 ? 13.501 -3.872 -7.021 1.00 96.12 85 PHE A N 1
ATOM 677 C CA . PHE A 1 85 ? 13.747 -3.739 -8.448 1.00 96.12 85 PHE A CA 1
ATOM 678 C C . PHE A 1 85 ? 13.328 -4.969 -9.257 1.00 96.12 85 PHE A C 1
ATOM 680 O O . PHE A 1 85 ? 12.890 -4.785 -10.387 1.00 96.12 85 PHE A O 1
ATOM 687 N N . ALA A 1 86 ? 13.329 -6.168 -8.669 1.00 96.56 86 ALA A N 1
ATOM 688 C CA . ALA A 1 86 ? 12.785 -7.369 -9.311 1.00 96.56 86 ALA A CA 1
ATOM 689 C C . ALA A 1 86 ? 11.288 -7.246 -9.651 1.00 96.56 86 ALA A C 1
ATOM 691 O O . ALA A 1 86 ? 10.803 -7.843 -10.604 1.00 96.56 86 ALA A O 1
ATOM 692 N N . ASN A 1 87 ? 10.556 -6.409 -8.912 1.00 97.38 87 ASN A N 1
ATOM 693 C CA . ASN A 1 87 ? 9.126 -6.188 -9.114 1.00 97.38 87 ASN A CA 1
ATOM 694 C C . ASN A 1 87 ? 8.822 -4.990 -10.020 1.00 97.38 87 ASN A C 1
ATOM 696 O O . ASN A 1 87 ? 7.652 -4.663 -10.216 1.00 97.38 87 ASN A O 1
ATOM 700 N N . ARG A 1 88 ? 9.835 -4.287 -10.540 1.00 96.94 88 ARG A N 1
ATOM 701 C CA . ARG A 1 88 ? 9.656 -3.047 -11.309 1.00 96.94 88 ARG A CA 1
ATOM 702 C C . ARG A 1 88 ? 10.332 -3.147 -12.659 1.00 96.94 88 ARG A C 1
ATOM 704 O O . ARG A 1 88 ? 11.478 -3.563 -12.731 1.00 96.94 88 ARG A O 1
ATOM 711 N N . HIS A 1 89 ? 9.676 -2.669 -13.706 1.00 96.31 89 HIS A N 1
ATOM 712 C CA . HIS A 1 89 ? 10.332 -2.503 -15.001 1.00 96.31 89 HIS A CA 1
ATOM 713 C C . HIS A 1 89 ? 11.422 -1.425 -14.926 1.00 96.31 89 HIS A C 1
ATOM 715 O O . HIS A 1 89 ? 11.373 -0.536 -14.070 1.00 96.31 89 HIS A O 1
ATOM 721 N N . GLN A 1 90 ? 12.396 -1.466 -15.829 1.00 95.06 90 GLN A N 1
ATOM 722 C CA . GLN A 1 90 ? 13.378 -0.403 -16.014 1.00 95.06 90 GLN A CA 1
ATOM 723 C C . GLN A 1 90 ? 13.578 -0.065 -17.486 1.00 95.06 90 GLN A C 1
ATOM 725 O O . GLN A 1 90 ? 13.470 -0.930 -18.350 1.00 95.06 90 GLN A O 1
ATOM 730 N N . LYS A 1 91 ? 13.911 1.192 -17.782 1.00 92.06 91 LYS A N 1
ATOM 731 C CA . LYS A 1 91 ? 14.175 1.594 -19.162 1.00 92.06 91 LYS A CA 1
ATOM 732 C C . LYS A 1 91 ? 15.449 0.965 -19.707 1.00 92.06 91 LYS A C 1
ATOM 734 O O . LYS A 1 91 ? 16.517 1.098 -19.117 1.00 92.06 91 LYS A O 1
ATOM 739 N N . ASN A 1 92 ? 15.309 0.339 -20.869 1.00 85.56 92 ASN A N 1
ATOM 740 C CA . ASN A 1 92 ? 16.405 -0.173 -21.679 1.00 85.56 92 ASN A CA 1
ATOM 741 C C . ASN A 1 92 ? 16.474 0.606 -22.998 1.00 85.56 92 ASN A C 1
ATOM 743 O O . ASN A 1 92 ? 16.327 0.046 -24.081 1.00 85.56 92 ASN A O 1
ATOM 747 N N . ASP A 1 93 ? 16.588 1.927 -22.890 1.00 78.38 93 ASP A N 1
ATOM 748 C CA . ASP A 1 93 ? 16.758 2.817 -24.032 1.00 78.38 93 ASP A CA 1
ATOM 749 C C . ASP A 1 93 ? 18.064 3.609 -23.912 1.00 78.38 93 ASP A C 1
ATOM 751 O O . ASP A 1 93 ? 18.659 3.722 -22.840 1.00 78.38 93 ASP A O 1
ATOM 755 N N . PHE A 1 94 ? 18.513 4.167 -25.036 1.00 73.31 94 PHE A N 1
ATOM 756 C CA . PHE A 1 94 ? 19.722 4.993 -25.124 1.00 73.31 94 PHE A CA 1
ATOM 757 C C . PHE A 1 94 ? 19.465 6.452 -24.704 1.00 73.31 94 PHE A C 1
ATOM 759 O O . PHE A 1 94 ? 20.138 7.377 -25.160 1.00 73.31 94 PHE A O 1
ATOM 766 N N . SER A 1 95 ? 18.421 6.698 -23.907 1.00 74.75 95 SER A N 1
ATOM 767 C CA . SER A 1 95 ? 18.036 8.047 -23.504 1.00 74.75 95 SER A CA 1
ATOM 768 C C . SER A 1 95 ? 18.772 8.483 -22.235 1.00 74.75 95 SER A C 1
ATOM 770 O O . SER A 1 95 ? 19.337 7.682 -21.496 1.00 74.75 95 SER A O 1
ATOM 772 N N . LYS A 1 96 ? 18.662 9.773 -21.886 1.00 69.81 96 LYS A N 1
ATOM 773 C CA . LYS A 1 96 ? 19.116 10.296 -20.579 1.00 69.81 96 LYS A CA 1
ATOM 774 C C . LYS A 1 96 ? 18.452 9.617 -19.369 1.00 69.81 96 LYS A C 1
ATOM 776 O O . LYS A 1 96 ? 18.825 9.907 -18.237 1.00 69.81 96 LYS A O 1
ATOM 781 N N . ARG A 1 97 ? 17.424 8.794 -19.588 1.00 78.81 97 ARG A N 1
ATOM 782 C CA . ARG A 1 97 ? 16.691 8.045 -18.563 1.00 78.81 97 ARG A CA 1
ATOM 783 C C . ARG A 1 97 ? 17.024 6.551 -18.606 1.00 78.81 97 ARG A C 1
ATOM 785 O O . ARG A 1 97 ? 16.215 5.746 -18.143 1.00 78.81 97 ARG A O 1
ATOM 792 N N . GLN A 1 98 ? 18.194 6.187 -19.132 1.00 80.56 98 GLN A N 1
ATOM 793 C CA . GLN A 1 98 ? 18.686 4.814 -19.111 1.00 80.56 98 GLN A CA 1
ATOM 794 C C . GLN A 1 98 ? 18.585 4.223 -17.694 1.00 80.56 98 GLN A C 1
ATOM 796 O O . GLN A 1 98 ? 18.860 4.899 -16.700 1.00 80.56 98 GLN A O 1
ATOM 801 N N . ALA A 1 99 ? 18.124 2.974 -17.602 1.00 85.31 99 ALA A N 1
ATOM 802 C CA . ALA A 1 99 ? 17.911 2.240 -16.355 1.00 85.31 99 ALA A CA 1
ATOM 803 C C . ALA A 1 99 ? 16.935 2.896 -15.351 1.00 85.31 99 ALA A C 1
ATOM 805 O O . ALA A 1 99 ? 16.838 2.450 -14.200 1.00 85.31 99 ALA A O 1
ATOM 806 N N . GLN A 1 100 ? 16.159 3.915 -15.759 1.00 91.31 100 GLN A N 1
ATOM 807 C CA . GLN A 1 100 ? 15.128 4.511 -14.909 1.00 91.31 100 GLN A CA 1
ATOM 808 C C . GLN A 1 100 ? 14.109 3.445 -14.505 1.00 91.31 100 GLN A C 1
ATOM 810 O O . GLN A 1 100 ? 13.502 2.797 -15.359 1.00 91.31 100 GLN A O 1
ATOM 815 N N . LYS A 1 101 ? 13.886 3.296 -13.195 1.00 94.56 101 LYS A N 1
ATOM 816 C CA . LYS A 1 101 ? 12.893 2.360 -12.660 1.00 94.56 101 LYS A CA 1
ATOM 817 C C . LYS A 1 101 ? 11.480 2.889 -12.890 1.00 94.56 101 LYS A C 1
ATOM 819 O O . LYS A 1 101 ? 11.181 4.060 -12.660 1.00 94.56 101 LYS A O 1
ATOM 824 N N . GLY A 1 102 ? 10.628 1.991 -13.346 1.00 94.06 102 GLY A N 1
ATOM 825 C CA . GLY A 1 102 ? 9.298 2.242 -13.862 1.00 94.06 102 GLY A CA 1
ATOM 826 C C . GLY A 1 102 ? 8.192 1.649 -13.003 1.00 94.06 102 GLY A C 1
ATOM 827 O O . GLY A 1 102 ? 8.360 1.534 -11.786 1.00 94.06 102 GLY A O 1
ATOM 828 N N . PRO A 1 103 ? 7.039 1.314 -13.604 1.00 96.56 103 PRO A N 1
ATOM 829 C CA . PRO A 1 103 ? 5.906 0.724 -12.908 1.00 96.56 103 PRO A CA 1
ATOM 830 C C . PRO A 1 103 ? 6.201 -0.706 -12.439 1.00 96.56 103 PRO A C 1
ATOM 832 O O . PRO A 1 103 ? 7.169 -1.335 -12.866 1.00 96.56 103 PRO A O 1
ATOM 835 N N . LEU A 1 104 ? 5.328 -1.216 -11.567 1.00 97.31 104 LEU A N 1
ATOM 836 C CA . LEU A 1 104 ? 5.323 -2.627 -11.182 1.00 97.31 104 LEU A CA 1
ATOM 837 C C . LEU A 1 104 ? 5.042 -3.529 -12.389 1.00 97.31 104 LEU A C 1
ATOM 839 O O . LEU A 1 104 ? 4.231 -3.149 -13.250 1.00 97.31 104 LEU A O 1
ATOM 843 N N . THR A 1 105 ? 5.638 -4.722 -12.387 1.00 97.62 105 THR A N 1
ATOM 844 C CA . THR A 1 105 ? 5.248 -5.818 -13.286 1.00 97.62 105 THR A CA 1
ATOM 845 C C . THR A 1 105 ? 3.801 -6.237 -13.027 1.00 97.62 105 THR A C 1
ATOM 847 O O . THR A 1 105 ? 3.247 -5.967 -11.955 1.00 97.62 105 THR A O 1
ATOM 850 N N . LEU A 1 106 ? 3.147 -6.857 -14.009 1.00 97.69 106 LEU A N 1
ATOM 851 C CA . LEU A 1 106 ? 1.756 -7.293 -13.852 1.00 97.69 106 LEU A CA 1
ATOM 852 C C . LEU A 1 106 ? 1.627 -8.383 -12.787 1.00 97.69 106 LEU A C 1
ATOM 854 O O . LEU A 1 106 ? 0.682 -8.354 -11.999 1.00 97.69 106 LEU A O 1
ATOM 858 N N . GLU A 1 107 ? 2.615 -9.269 -12.697 1.00 97.06 107 GLU A N 1
ATOM 859 C CA . GLU A 1 107 ? 2.718 -10.316 -11.682 1.00 97.06 107 GLU A CA 1
ATOM 860 C C . GLU A 1 107 ? 2.789 -9.703 -10.281 1.00 97.06 107 GLU A C 1
ATOM 862 O O . GLU A 1 107 ? 2.031 -10.088 -9.390 1.00 97.06 107 GLU A O 1
ATOM 867 N N . ALA A 1 108 ? 3.637 -8.685 -10.094 1.00 97.56 108 ALA A N 1
ATOM 868 C CA . ALA A 1 108 ? 3.763 -7.997 -8.813 1.00 97.56 108 ALA A CA 1
ATOM 869 C C . ALA A 1 108 ? 2.483 -7.230 -8.439 1.00 97.56 108 ALA A C 1
ATOM 871 O O . ALA A 1 108 ? 2.115 -7.185 -7.263 1.00 97.56 108 ALA A O 1
ATOM 872 N N . ARG A 1 109 ? 1.772 -6.648 -9.418 1.00 97.38 109 ARG A N 1
ATOM 873 C CA . ARG A 1 109 ? 0.465 -6.006 -9.182 1.00 97.38 109 ARG A CA 1
ATOM 874 C C . ARG A 1 109 ? -0.594 -7.020 -8.759 1.00 97.38 109 ARG A C 1
ATOM 876 O O . ARG A 1 109 ? -1.346 -6.734 -7.831 1.00 97.38 109 ARG A O 1
ATOM 883 N N . LEU A 1 110 ? -0.652 -8.178 -9.418 1.00 97.81 110 LEU A N 1
ATOM 884 C CA . LEU A 1 110 ? -1.616 -9.230 -9.098 1.00 97.81 110 LEU A CA 1
ATOM 885 C C . LEU A 1 110 ? -1.371 -9.785 -7.694 1.00 97.81 110 LEU A C 1
ATOM 887 O O . LEU A 1 110 ? -2.291 -9.797 -6.880 1.00 97.81 110 LEU A O 1
ATOM 891 N N . LYS A 1 111 ? -0.120 -10.138 -7.381 1.00 97.62 111 LYS A N 1
ATOM 892 C CA . LYS A 1 111 ? 0.264 -10.583 -6.039 1.00 97.62 111 LYS A CA 1
ATOM 893 C C . LYS A 1 111 ? -0.071 -9.522 -4.985 1.00 97.62 111 LYS A C 1
ATOM 895 O O . LYS A 1 111 ? -0.696 -9.826 -3.976 1.00 97.62 111 LYS A O 1
ATOM 900 N N . GLY A 1 112 ? 0.273 -8.257 -5.242 1.00 96.50 112 GLY A N 1
ATOM 901 C CA . GLY A 1 112 ? -0.037 -7.154 -4.330 1.00 96.50 112 GLY A CA 1
ATOM 902 C C . GLY A 1 112 ? -1.538 -6.975 -4.081 1.00 96.50 112 GLY A C 1
ATOM 903 O O . GLY A 1 112 ? -1.947 -6.708 -2.954 1.00 96.50 112 GLY A O 1
ATOM 904 N N . LEU A 1 113 ? -2.367 -7.156 -5.111 1.00 97.94 113 LEU A N 1
ATOM 905 C CA . LEU A 1 113 ? -3.823 -7.121 -4.998 1.00 97.94 113 LEU A CA 1
ATOM 906 C C . LEU A 1 113 ? -4.362 -8.272 -4.141 1.00 97.94 113 LEU A C 1
ATOM 908 O O . LEU A 1 113 ? -5.249 -8.056 -3.316 1.00 97.94 113 LEU A O 1
ATOM 912 N N . GLU A 1 114 ? -3.839 -9.482 -4.324 1.00 98.06 114 GLU A N 1
ATOM 913 C CA . GLU A 1 114 ? -4.200 -10.651 -3.516 1.00 98.06 114 GLU A CA 1
ATOM 914 C C . GLU A 1 114 ? -3.808 -10.461 -2.048 1.00 98.06 114 GLU A C 1
ATOM 916 O O . GLU A 1 114 ? -4.638 -10.675 -1.164 1.00 98.06 114 GLU A O 1
ATOM 921 N N . ASP A 1 115 ? -2.598 -9.964 -1.787 1.00 97.88 115 ASP A N 1
ATOM 922 C CA . ASP A 1 115 ? -2.104 -9.701 -0.434 1.00 97.88 115 ASP A CA 1
ATOM 923 C C . ASP A 1 115 ? -2.952 -8.641 0.295 1.00 97.88 115 ASP A C 1
ATOM 925 O O . ASP A 1 115 ? -3.321 -8.820 1.460 1.00 97.88 115 ASP A O 1
ATOM 929 N N . VAL A 1 116 ? -3.313 -7.54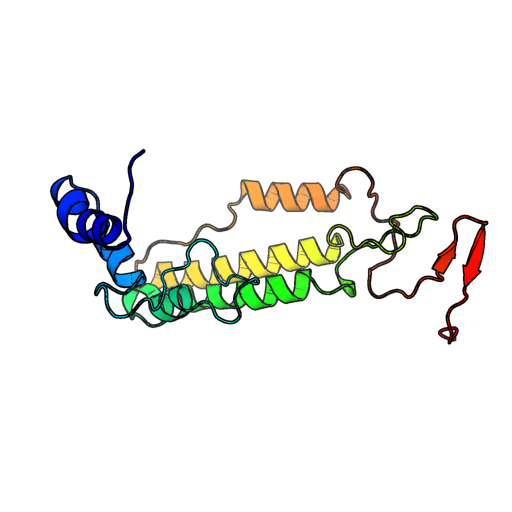5 -0.386 1.00 97.50 116 VAL A N 1
ATOM 930 C CA . VAL A 1 116 ? -4.174 -6.492 0.184 1.00 97.50 116 VAL A CA 1
ATOM 931 C C . VAL A 1 116 ? -5.569 -7.034 0.505 1.00 97.50 116 VAL A C 1
ATOM 933 O O . VAL A 1 116 ? -6.090 -6.786 1.595 1.00 97.50 116 VAL A O 1
ATOM 936 N N . LEU A 1 117 ? -6.169 -7.809 -0.402 1.00 98.31 117 LEU A N 1
ATOM 937 C CA . LEU A 1 117 ? -7.488 -8.406 -0.177 1.00 98.31 117 LEU A CA 1
ATOM 938 C C . LEU A 1 117 ? -7.463 -9.455 0.939 1.00 98.31 117 LEU A C 1
ATOM 940 O O . LEU A 1 117 ? -8.419 -9.537 1.707 1.00 98.31 117 LEU A O 1
ATOM 944 N N . ALA A 1 118 ? -6.375 -10.216 1.078 1.00 98.38 118 ALA A N 1
ATOM 945 C CA . ALA A 1 118 ? -6.193 -11.150 2.184 1.00 98.38 118 ALA A CA 1
ATOM 946 C C . ALA A 1 118 ? -6.121 -10.417 3.535 1.00 98.38 118 ALA A C 1
ATOM 948 O O . ALA A 1 118 ? -6.775 -10.829 4.494 1.00 98.38 118 ALA A O 1
ATOM 949 N N . ILE A 1 119 ? -5.395 -9.292 3.604 1.00 98.19 119 ILE A N 1
ATOM 950 C CA . ILE A 1 119 ? -5.365 -8.426 4.794 1.00 98.19 119 ILE A CA 1
ATOM 951 C C . ILE A 1 119 ? -6.770 -7.918 5.129 1.00 98.19 119 ILE A C 1
ATOM 953 O O . ILE A 1 119 ? -7.205 -8.048 6.274 1.00 98.19 119 ILE A O 1
ATOM 957 N N . GLN A 1 120 ? -7.489 -7.379 4.143 1.00 98.12 120 GLN A N 1
ATOM 958 C CA . GLN A 1 120 ? -8.855 -6.886 4.326 1.00 98.12 120 GLN A CA 1
ATOM 959 C C . GLN A 1 120 ? -9.806 -7.996 4.795 1.00 98.12 120 GLN A C 1
ATOM 961 O O . GLN A 1 120 ? -10.592 -7.787 5.718 1.00 98.12 120 GLN A O 1
ATOM 966 N N . ALA A 1 121 ? -9.727 -9.187 4.198 1.00 98.38 121 ALA A N 1
ATOM 967 C CA . ALA A 1 121 ? -10.566 -10.324 4.561 1.00 98.38 121 ALA A CA 1
ATOM 968 C C . ALA A 1 121 ? -10.312 -10.793 6.002 1.00 98.38 121 ALA A C 1
ATOM 970 O O . ALA A 1 121 ? -11.265 -11.049 6.736 1.00 98.38 121 ALA A O 1
ATOM 971 N N . GLU A 1 122 ? -9.047 -10.861 6.427 1.00 98.50 122 GLU A N 1
ATOM 972 C CA . GLU A 1 122 ? -8.678 -11.229 7.798 1.00 98.50 122 GLU A CA 1
ATOM 973 C C . GLU A 1 122 ? -9.234 -10.229 8.821 1.00 98.50 122 GLU A C 1
ATOM 975 O O . GLU A 1 122 ? -9.845 -10.631 9.816 1.00 98.50 122 GLU A O 1
ATOM 980 N N . VAL A 1 123 ? -9.094 -8.928 8.543 1.00 98.38 123 VAL A N 1
ATOM 981 C CA . VAL A 1 123 ? -9.665 -7.861 9.378 1.00 98.38 123 VAL A CA 1
ATOM 982 C C . VAL A 1 123 ? -11.184 -7.973 9.445 1.00 98.38 123 VAL A C 1
ATOM 984 O O . VAL A 1 123 ? -11.753 -7.923 10.534 1.00 98.38 123 VAL A O 1
ATOM 987 N N . ASN A 1 124 ? -11.849 -8.154 8.305 1.00 98.44 124 ASN A N 1
ATOM 988 C CA . ASN A 1 124 ? -13.308 -8.191 8.241 1.00 98.44 124 ASN A CA 1
ATOM 989 C C . ASN A 1 124 ? -13.887 -9.426 8.932 1.00 98.44 124 ASN A C 1
ATOM 991 O O . ASN A 1 124 ? -14.897 -9.316 9.621 1.00 98.44 124 ASN A O 1
ATOM 995 N N . LEU A 1 125 ? -13.202 -10.569 8.860 1.00 98.50 125 LEU A N 1
ATOM 996 C CA . LEU A 1 125 ? -13.572 -11.761 9.619 1.00 98.50 125 LEU A CA 1
ATOM 997 C C . LEU A 1 125 ? -13.486 -11.529 11.136 1.00 98.50 125 LEU A C 1
ATOM 999 O O . LEU A 1 125 ? -14.354 -11.984 11.883 1.00 98.50 125 LEU A O 1
ATOM 1003 N N . ALA A 1 126 ? -12.431 -10.860 11.610 1.00 98.06 126 ALA A N 1
ATOM 1004 C CA . ALA A 1 126 ? -12.298 -10.511 13.023 1.00 98.06 126 ALA A CA 1
ATOM 1005 C C . ALA A 1 126 ? -13.351 -9.477 13.443 1.00 98.06 126 ALA A C 1
ATOM 1007 O O . ALA A 1 126 ? -13.954 -9.601 14.508 1.00 98.06 126 ALA A O 1
ATOM 1008 N N . SER A 1 127 ? -13.603 -8.498 12.578 1.00 97.69 127 SER A N 1
ATOM 1009 C CA . SER A 1 127 ? -14.590 -7.446 12.780 1.00 97.69 127 SER A CA 1
ATOM 1010 C C . SER A 1 127 ? -16.004 -8.009 12.963 1.00 97.69 127 SER A C 1
ATOM 1012 O O . SER A 1 127 ? -16.663 -7.696 13.955 1.00 97.69 127 SER A O 1
ATOM 1014 N N . ASP A 1 128 ? -16.416 -8.944 12.101 1.00 98.00 128 ASP A N 1
ATOM 1015 C CA . ASP A 1 128 ? -17.717 -9.617 12.188 1.00 98.00 128 ASP A CA 1
ATOM 1016 C C . ASP A 1 128 ? -17.891 -10.389 13.504 1.00 98.00 128 ASP A C 1
ATOM 1018 O O . ASP A 1 128 ? -18.951 -10.338 14.127 1.00 98.00 128 ASP A O 1
ATOM 1022 N N . LYS A 1 129 ? -16.842 -11.084 13.964 1.00 97.44 129 LYS A N 1
ATOM 1023 C CA . LYS A 1 129 ? -16.862 -11.839 15.231 1.00 97.44 129 LYS A CA 1
ATOM 1024 C C . LYS A 1 129 ? -16.989 -10.936 16.455 1.00 97.44 129 LYS A C 1
ATOM 1026 O O . LYS A 1 129 ? -17.550 -11.354 17.463 1.00 97.44 129 LYS A O 1
ATOM 1031 N N . LEU A 1 130 ? -16.427 -9.733 16.379 1.00 96.56 130 LEU A N 1
ATOM 1032 C CA . LEU A 1 130 ? -16.348 -8.783 17.488 1.00 96.56 130 LEU A CA 1
ATOM 1033 C C . LEU A 1 130 ? -17.447 -7.709 17.440 1.00 96.56 130 LEU A C 1
ATOM 1035 O O . LEU A 1 130 ? -17.506 -6.875 18.341 1.00 96.56 130 LEU A O 1
ATOM 1039 N N . GLY A 1 131 ? -18.292 -7.699 16.403 1.00 96.62 131 GLY A N 1
ATOM 1040 C CA . GLY A 1 131 ? -19.296 -6.654 16.191 1.00 96.62 131 GLY A CA 1
ATOM 1041 C C . GLY A 1 131 ? -18.675 -5.272 15.962 1.00 96.62 131 GLY A C 1
ATOM 1042 O O . GLY A 1 131 ? -19.164 -4.276 16.495 1.00 96.62 131 GLY A O 1
ATOM 1043 N N . ARG A 1 132 ? -17.556 -5.209 15.231 1.00 95.12 132 ARG A N 1
ATOM 1044 C CA . ARG A 1 132 ? -16.824 -3.968 14.928 1.00 95.12 132 ARG A CA 1
ATOM 1045 C C . ARG A 1 132 ? -17.109 -3.481 13.497 1.00 95.12 132 ARG A C 1
ATOM 1047 O O . ARG A 1 132 ? -17.737 -4.192 12.714 1.00 95.12 132 ARG A O 1
ATOM 1054 N N . PRO A 1 133 ? -16.689 -2.254 13.135 1.00 95.00 133 PRO A N 1
ATOM 1055 C CA . PRO A 1 133 ? -16.739 -1.789 11.751 1.00 95.00 133 PRO A CA 1
ATOM 1056 C C . PRO A 1 133 ? -15.811 -2.599 10.840 1.00 95.00 133 PRO A C 1
ATOM 1058 O O . PRO A 1 133 ? -14.686 -2.940 11.216 1.00 95.00 133 PRO A O 1
ATOM 1061 N N . ARG A 1 134 ? -16.270 -2.907 9.626 1.00 96.88 134 ARG A N 1
ATOM 1062 C CA . ARG A 1 134 ? -15.427 -3.518 8.590 1.00 96.88 134 ARG A CA 1
ATOM 1063 C C . ARG A 1 134 ? -14.455 -2.493 8.006 1.00 96.88 134 ARG A C 1
ATOM 1065 O O . ARG A 1 134 ? -14.751 -1.302 7.958 1.00 96.88 134 ARG A O 1
ATOM 1072 N N . LEU A 1 135 ? -13.314 -2.983 7.540 1.00 95.44 135 LEU A N 1
ATOM 1073 C CA . LEU A 1 135 ? -12.327 -2.234 6.781 1.00 95.44 135 LEU A CA 1
ATOM 1074 C C . LEU A 1 135 ? -12.606 -2.379 5.279 1.00 95.44 135 LEU A C 1
ATOM 1076 O O . LEU A 1 135 ? -12.802 -3.493 4.783 1.00 95.44 135 LEU A O 1
ATOM 1080 N N . ASP A 1 136 ? -12.571 -1.254 4.572 1.00 95.44 136 ASP A N 1
ATOM 1081 C CA . ASP A 1 136 ? -12.669 -1.180 3.116 1.00 95.44 136 ASP A CA 1
ATOM 1082 C C . ASP A 1 136 ? -11.429 -0.461 2.566 1.00 95.44 136 ASP A C 1
ATOM 1084 O O . ASP A 1 136 ? -11.278 0.750 2.714 1.00 95.44 136 ASP A O 1
ATOM 1088 N N . ILE A 1 137 ? -10.486 -1.242 2.034 1.00 94.81 137 ILE A N 1
ATOM 1089 C CA . ILE A 1 137 ? -9.296 -0.767 1.312 1.00 94.81 137 ILE A CA 1
ATOM 1090 C C . ILE A 1 137 ? -9.574 -0.797 -0.192 1.00 94.81 137 ILE A C 1
ATOM 1092 O O . ILE A 1 137 ? -9.210 0.137 -0.901 1.00 94.81 137 ILE A O 1
ATOM 1096 N N . LEU A 1 138 ? -10.157 -1.902 -0.664 1.00 96.38 138 LEU A N 1
ATOM 1097 C CA . LEU A 1 138 ? -10.563 -2.115 -2.047 1.00 96.38 138 LEU A CA 1
ATOM 1098 C C . LEU A 1 138 ? -11.916 -2.820 -2.072 1.00 96.38 138 LEU A C 1
ATOM 1100 O O . LEU A 1 138 ? -12.055 -3.946 -1.572 1.00 96.38 138 LEU A O 1
ATOM 1104 N N . ASN A 1 139 ? -12.882 -2.199 -2.736 1.00 97.25 139 ASN A N 1
ATOM 1105 C CA . ASN A 1 139 ? -14.199 -2.784 -2.920 1.00 97.25 139 ASN A CA 1
ATOM 1106 C C . ASN A 1 139 ? -14.231 -3.765 -4.116 1.00 97.25 139 ASN A C 1
ATOM 1108 O O . ASN A 1 139 ? -13.238 -4.010 -4.814 1.00 97.25 139 ASN A O 1
ATOM 1112 N N . ALA A 1 140 ? -15.392 -4.384 -4.348 1.00 97.19 140 ALA A N 1
ATOM 1113 C CA . ALA A 1 140 ? -15.567 -5.376 -5.411 1.00 97.19 140 ALA A CA 1
ATOM 1114 C C . ALA A 1 140 ? -15.386 -4.788 -6.824 1.00 97.19 140 ALA A C 1
ATOM 1116 O O . ALA A 1 140 ? -14.820 -5.452 -7.690 1.00 97.19 140 ALA A O 1
ATOM 1117 N N . GLU A 1 141 ? -15.827 -3.550 -7.055 1.00 98.31 141 GLU A N 1
ATOM 1118 C CA . GLU A 1 141 ? -15.695 -2.869 -8.346 1.00 98.31 141 GLU A CA 1
ATOM 1119 C C . GLU A 1 141 ? -14.230 -2.516 -8.630 1.00 98.31 141 GLU A C 1
ATOM 1121 O O . GLU A 1 141 ? -13.699 -2.854 -9.688 1.00 98.31 141 GLU A O 1
ATOM 1126 N N . GLU A 1 142 ? -13.542 -1.919 -7.657 1.00 98.31 142 GLU A N 1
ATOM 1127 C CA . GLU A 1 142 ? -12.131 -1.541 -7.764 1.00 98.31 142 GLU A CA 1
ATOM 1128 C C . GLU A 1 142 ? -11.245 -2.768 -7.988 1.00 98.31 142 GLU A C 1
ATOM 1130 O O . GLU A 1 142 ? -10.411 -2.799 -8.895 1.00 98.31 142 GLU A O 1
ATOM 1135 N N . SER A 1 143 ? -11.451 -3.824 -7.199 1.00 98.12 143 SER A N 1
ATOM 1136 C CA . SER A 1 143 ? -10.677 -5.061 -7.314 1.00 98.12 143 SER A CA 1
ATOM 1137 C C . SER A 1 143 ? -10.952 -5.821 -8.620 1.00 98.12 143 SER A C 1
ATOM 1139 O O . SER A 1 143 ? -10.028 -6.448 -9.156 1.00 98.12 143 SER A O 1
ATOM 1141 N N . ALA A 1 144 ? -12.171 -5.743 -9.166 1.00 98.31 144 ALA A N 1
ATOM 1142 C CA . ALA A 1 144 ? -12.498 -6.260 -10.494 1.00 98.31 144 ALA A CA 1
ATOM 1143 C C . ALA A 1 144 ? -11.825 -5.433 -11.597 1.00 98.31 144 ALA A C 1
ATOM 1145 O O . ALA A 1 144 ? -11.194 -6.004 -12.488 1.00 98.31 144 ALA A O 1
ATOM 1146 N N . ARG A 1 145 ? -11.869 -4.099 -11.501 1.00 98.31 145 ARG A N 1
ATOM 1147 C CA . ARG A 1 145 ? -11.233 -3.205 -12.475 1.00 98.31 145 ARG A CA 1
ATOM 1148 C C . ARG A 1 145 ? -9.718 -3.382 -12.517 1.00 98.31 145 ARG A C 1
ATOM 1150 O O . ARG A 1 145 ? -9.133 -3.400 -13.598 1.00 98.31 145 ARG A O 1
ATOM 1157 N N . ILE A 1 146 ? -9.068 -3.556 -11.366 1.00 98.06 146 ILE A N 1
ATOM 1158 C CA . ILE A 1 146 ? -7.625 -3.835 -11.314 1.00 98.06 146 ILE A CA 1
ATOM 1159 C C . ILE A 1 146 ? -7.313 -5.160 -12.026 1.00 98.06 146 ILE A C 1
ATOM 1161 O O . ILE A 1 146 ? -6.385 -5.208 -12.833 1.00 98.06 146 ILE A O 1
ATOM 1165 N N . ARG A 1 147 ? -8.095 -6.223 -11.784 1.00 98.56 147 ARG A N 1
ATOM 1166 C CA . ARG A 1 147 ? -7.916 -7.525 -12.459 1.00 98.56 147 ARG A CA 1
ATOM 1167 C C . ARG A 1 147 ? -8.101 -7.427 -13.963 1.00 98.56 147 ARG A C 1
ATOM 1169 O O . ARG A 1 147 ? -7.293 -7.974 -14.705 1.00 98.56 147 ARG A O 1
ATOM 1176 N N . GLU A 1 148 ? -9.128 -6.712 -14.405 1.00 98.50 148 GLU A N 1
ATOM 1177 C CA . GLU A 1 148 ? -9.382 -6.463 -15.820 1.00 98.50 148 GLU A CA 1
ATOM 1178 C C . GLU A 1 148 ? -8.183 -5.760 -16.473 1.00 98.50 148 GLU A C 1
ATOM 1180 O O . GLU A 1 148 ? -7.634 -6.265 -17.449 1.00 98.50 148 GLU A O 1
ATOM 1185 N N . LEU A 1 149 ? -7.708 -4.652 -15.894 1.00 98.06 149 LEU A N 1
ATOM 1186 C CA . LEU A 1 149 ? -6.555 -3.905 -16.408 1.00 98.06 149 LEU A CA 1
ATOM 1187 C C . LEU A 1 149 ? -5.277 -4.751 -16.464 1.00 98.06 149 LEU A C 1
ATOM 1189 O O . LEU A 1 149 ? -4.502 -4.624 -17.413 1.00 98.06 149 LEU A O 1
ATOM 1193 N N . ILE A 1 150 ? -5.065 -5.619 -15.471 1.00 97.62 150 ILE A N 1
ATOM 1194 C CA . ILE A 1 150 ? -3.955 -6.578 -15.467 1.00 97.62 150 ILE A CA 1
ATOM 1195 C C . ILE A 1 150 ? -4.121 -7.592 -16.604 1.00 97.62 150 ILE A C 1
ATOM 1197 O O . ILE A 1 150 ? -3.179 -7.808 -17.359 1.00 97.62 150 ILE A O 1
ATOM 1201 N N . SER A 1 151 ? -5.317 -8.164 -16.774 1.00 97.81 151 SER A N 1
ATOM 1202 C CA . SER A 1 151 ? -5.599 -9.149 -17.829 1.00 97.81 151 SER A CA 1
ATOM 1203 C C . SER A 1 151 ? -5.458 -8.577 -19.244 1.00 97.81 151 SER A C 1
ATOM 1205 O O . SER A 1 151 ? -5.042 -9.284 -20.156 1.00 97.81 151 SER A O 1
ATOM 1207 N N . LEU A 1 152 ? -5.748 -7.283 -19.414 1.00 98.00 152 LEU A N 1
ATOM 1208 C CA . LEU A 1 152 ? -5.567 -6.547 -20.665 1.00 98.00 152 LEU A CA 1
ATOM 1209 C C . LEU A 1 152 ? -4.110 -6.130 -20.913 1.00 98.00 152 LEU A C 1
ATOM 1211 O O . LEU A 1 152 ? -3.833 -5.485 -21.921 1.00 98.00 152 LEU A O 1
ATOM 1215 N N . GLY A 1 153 ? -3.187 -6.430 -19.996 1.00 97.19 153 GLY A N 1
ATOM 1216 C CA . GLY A 1 153 ? -1.789 -6.031 -20.121 1.00 97.19 153 GLY A CA 1
ATOM 1217 C C . GLY A 1 153 ? -1.591 -4.515 -20.085 1.00 97.19 153 GLY A C 1
ATOM 1218 O O . GLY A 1 153 ? -0.758 -3.982 -20.809 1.00 97.19 153 GLY A O 1
ATOM 1219 N N . THR A 1 154 ? -2.387 -3.786 -19.293 1.00 97.12 154 THR A N 1
ATOM 1220 C CA . THR A 1 154 ? -2.364 -2.316 -19.321 1.00 97.12 154 THR A CA 1
ATOM 1221 C C . THR A 1 154 ? -1.197 -1.735 -18.520 1.00 97.12 154 THR A C 1
ATOM 1223 O O . THR A 1 154 ? -1.011 -2.002 -17.323 1.00 97.12 154 THR A O 1
ATOM 1226 N N . TYR A 1 155 ? -0.459 -0.831 -19.161 1.00 96.12 155 TYR A N 1
ATOM 1227 C CA . TYR A 1 155 ? 0.658 -0.099 -18.578 1.00 96.12 155 TYR A CA 1
ATOM 1228 C C . TYR A 1 155 ? 0.466 1.423 -18.667 1.00 96.12 155 TYR A C 1
ATOM 1230 O O . TYR A 1 155 ? -0.282 1.907 -19.518 1.00 96.12 155 TYR A O 1
ATOM 1238 N N . PRO A 1 156 ? 1.121 2.205 -17.785 1.00 95.12 156 PRO A N 1
ATOM 1239 C CA . PRO A 1 156 ? 1.187 3.656 -17.932 1.00 95.12 156 PRO A CA 1
ATOM 1240 C C . PRO A 1 156 ? 1.838 4.069 -19.257 1.00 95.12 156 PRO A C 1
ATOM 1242 O O . PRO A 1 156 ? 2.685 3.355 -19.785 1.00 95.12 156 PRO A O 1
ATOM 1245 N N . ASN A 1 157 ? 1.511 5.267 -19.744 1.00 93.25 157 ASN A N 1
ATOM 1246 C CA . ASN A 1 157 ? 2.065 5.790 -20.993 1.00 93.25 157 ASN A CA 1
ATOM 1247 C C . ASN A 1 157 ? 3.595 5.717 -21.037 1.00 93.25 157 ASN A C 1
ATOM 1249 O O . ASN A 1 157 ? 4.286 6.143 -20.106 1.00 93.25 157 ASN A O 1
ATOM 1253 N N . GLY A 1 158 ? 4.102 5.223 -22.165 1.00 90.31 158 GLY A N 1
ATOM 1254 C CA . GLY A 1 158 ? 5.525 5.008 -22.376 1.00 90.31 158 GLY A CA 1
ATOM 1255 C C . GLY A 1 158 ? 6.051 3.724 -21.746 1.00 90.31 158 GLY A C 1
ATOM 1256 O O . GLY A 1 158 ? 7.260 3.624 -21.635 1.00 90.31 158 GLY A O 1
ATOM 1257 N N . TRP A 1 159 ? 5.197 2.787 -21.335 1.00 93.56 159 TRP A N 1
ATOM 1258 C CA . TRP A 1 159 ? 5.561 1.435 -20.908 1.00 93.56 159 TRP A CA 1
ATOM 1259 C C . TRP A 1 159 ? 4.665 0.425 -21.617 1.00 93.56 159 TRP A C 1
ATOM 1261 O O . TRP A 1 159 ? 3.491 0.718 -21.849 1.00 93.56 159 TRP A O 1
ATOM 1271 N N . ASP A 1 160 ? 5.196 -0.749 -21.936 1.00 93.56 160 ASP A N 1
ATOM 1272 C CA . ASP A 1 160 ? 4.439 -1.817 -22.604 1.00 93.56 160 ASP A CA 1
ATOM 1273 C C . ASP A 1 160 ? 4.680 -3.208 -21.998 1.00 93.56 160 ASP A C 1
ATOM 1275 O O . ASP A 1 160 ? 4.023 -4.171 -22.390 1.00 93.56 160 ASP A O 1
ATOM 1279 N N . GLY A 1 161 ? 5.568 -3.309 -21.005 1.00 93.19 161 GLY A N 1
ATOM 1280 C CA . GLY A 1 161 ? 5.847 -4.553 -20.296 1.00 93.19 161 GLY A CA 1
ATOM 1281 C C . GLY A 1 161 ? 6.921 -5.409 -20.955 1.00 93.19 161 GLY A C 1
ATOM 1282 O O . GLY A 1 161 ? 7.326 -6.408 -20.367 1.00 93.19 161 GLY A O 1
ATOM 1283 N N . THR A 1 162 ? 7.427 -5.012 -22.126 1.00 93.44 162 THR A N 1
ATOM 1284 C CA . THR A 1 162 ? 8.581 -5.666 -22.762 1.00 93.44 162 THR A CA 1
ATOM 1285 C C . THR A 1 162 ? 9.904 -5.259 -22.115 1.00 93.44 162 THR A C 1
ATOM 1287 O O . THR A 1 162 ? 10.942 -5.876 -22.359 1.00 93.44 162 THR A O 1
ATOM 1290 N N . GLU A 1 163 ? 9.881 -4.227 -21.270 1.00 94.50 163 GLU A N 1
ATOM 1291 C CA . GLU A 1 163 ? 11.058 -3.744 -20.569 1.00 94.50 163 GLU A CA 1
ATOM 1292 C C . GLU A 1 163 ? 11.583 -4.746 -19.531 1.00 94.50 163 GLU A C 1
ATOM 1294 O O . GLU A 1 163 ? 10.790 -5.340 -18.791 1.00 94.50 163 GLU A O 1
ATOM 1299 N N . PRO A 1 164 ? 12.915 -4.875 -19.383 1.00 95.12 164 PRO A N 1
ATOM 1300 C CA . PRO A 1 164 ? 13.494 -5.742 -18.366 1.00 95.12 164 PRO A CA 1
ATOM 1301 C C . PRO A 1 164 ? 13.107 -5.277 -16.959 1.00 95.12 164 PRO A C 1
ATOM 1303 O O . PRO A 1 164 ? 12.820 -4.099 -16.720 1.00 95.12 164 PRO A O 1
ATOM 1306 N N . THR A 1 165 ? 13.142 -6.196 -16.000 1.00 96.44 165 THR A N 1
ATOM 1307 C CA . THR A 1 165 ? 12.999 -5.864 -14.580 1.00 96.44 165 THR A CA 1
ATOM 1308 C C . THR A 1 165 ? 14.232 -5.127 -14.076 1.00 96.44 165 THR A C 1
ATOM 1310 O O . THR A 1 165 ? 15.315 -5.212 -14.651 1.00 96.44 165 THR A O 1
ATOM 1313 N N . GLY A 1 166 ? 14.074 -4.344 -13.014 1.00 94.19 166 GLY A N 1
ATOM 1314 C CA . GLY A 1 166 ? 15.072 -3.415 -12.506 1.00 94.19 166 GLY A CA 1
ATOM 1315 C C . GLY A 1 166 ? 16.310 -4.066 -11.891 1.00 94.19 166 GLY A C 1
ATOM 1316 O O . GLY A 1 166 ? 17.284 -3.358 -11.643 1.00 94.19 166 GLY A O 1
ATOM 1317 N N . ASP A 1 167 ? 16.251 -5.351 -11.581 1.00 94.44 167 ASP A N 1
ATOM 1318 C CA . ASP A 1 167 ? 17.348 -6.169 -11.067 1.00 94.44 167 ASP A CA 1
ATOM 1319 C C . ASP A 1 167 ? 18.254 -6.718 -12.181 1.00 94.44 167 ASP A C 1
ATOM 1321 O O . ASP A 1 167 ? 19.373 -7.144 -11.903 1.00 94.44 167 ASP A O 1
ATOM 1325 N N . VAL A 1 168 ? 17.823 -6.637 -13.444 1.00 92.81 168 VAL A N 1
ATOM 1326 C CA . VAL A 1 168 ? 18.665 -6.953 -14.602 1.00 92.81 168 VAL A CA 1
ATOM 1327 C C . VAL A 1 168 ? 19.770 -5.903 -14.741 1.00 92.81 168 VAL A C 1
ATOM 1329 O O . VAL A 1 168 ? 19.515 -4.697 -14.749 1.00 92.81 168 VAL A O 1
ATOM 1332 N N . LEU A 1 169 ? 21.016 -6.349 -14.876 1.00 90.44 169 LEU A N 1
ATOM 1333 C CA . LEU A 1 169 ? 22.133 -5.456 -15.172 1.00 90.44 169 LEU A CA 1
ATOM 1334 C C . LEU A 1 169 ? 22.102 -5.067 -16.653 1.00 90.44 169 LEU A C 1
ATOM 1336 O O . LEU A 1 169 ? 22.010 -5.931 -17.522 1.00 90.44 169 LEU A O 1
ATOM 1340 N N . LEU A 1 170 ? 22.193 -3.768 -16.935 1.00 88.94 170 LEU A N 1
ATOM 1341 C CA . LEU A 1 170 ? 22.242 -3.227 -18.293 1.00 88.94 170 LEU A CA 1
ATOM 1342 C C . LEU A 1 170 ? 23.585 -2.517 -18.510 1.00 88.94 170 LEU A C 1
ATOM 1344 O O . LEU A 1 170 ? 24.055 -1.846 -17.587 1.00 88.94 170 LEU A O 1
ATOM 1348 N N . PRO A 1 171 ? 24.212 -2.651 -19.693 1.00 88.38 171 PRO A N 1
ATOM 1349 C CA . PRO A 1 171 ? 25.404 -1.881 -20.023 1.00 88.38 171 PRO A CA 1
ATOM 1350 C C . PRO A 1 171 ? 25.068 -0.386 -20.090 1.00 88.38 171 PRO A C 1
ATOM 1352 O O . PRO A 1 171 ? 23.979 -0.005 -20.526 1.00 88.38 171 PRO A O 1
ATOM 1355 N N . GLU A 1 172 ? 26.002 0.467 -19.678 1.00 86.62 172 GLU A N 1
ATOM 1356 C CA . GLU A 1 172 ? 25.829 1.918 -19.778 1.00 86.62 172 GLU A CA 1
ATOM 1357 C C . GLU A 1 172 ? 26.136 2.361 -21.210 1.00 86.62 172 GLU A C 1
ATOM 1359 O O . GLU A 1 172 ? 27.124 1.923 -21.803 1.00 86.62 172 GLU A O 1
ATOM 1364 N N . VAL A 1 173 ? 25.273 3.200 -21.783 1.00 85.81 173 VAL A N 1
ATOM 1365 C CA . VAL A 1 173 ? 25.464 3.726 -23.137 1.00 85.81 173 VAL A CA 1
ATOM 1366 C C . VAL A 1 173 ? 25.543 5.241 -23.086 1.00 85.81 173 VAL A C 1
ATOM 1368 O O . VAL A 1 173 ? 24.617 5.917 -22.638 1.00 85.81 173 VAL A O 1
ATOM 1371 N N . TYR A 1 174 ? 26.659 5.777 -23.565 1.00 84.06 174 TYR A N 1
ATOM 1372 C CA . TYR A 1 174 ? 26.936 7.204 -23.557 1.00 84.06 174 TYR A CA 1
ATOM 1373 C C . TYR A 1 174 ? 26.340 7.912 -24.778 1.00 84.06 174 TYR A C 1
ATOM 1375 O O . TYR A 1 174 ? 25.992 7.305 -25.790 1.00 84.06 174 TYR A O 1
ATOM 1383 N N . GLY A 1 175 ? 26.232 9.241 -24.694 1.00 80.50 1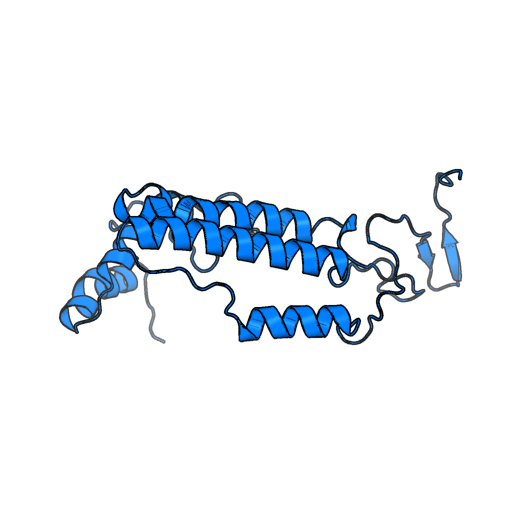75 GLY A N 1
ATOM 1384 C CA . GLY A 1 175 ? 25.631 10.064 -25.751 1.00 80.50 175 GLY A CA 1
ATOM 1385 C C . GLY A 1 175 ? 26.401 10.077 -27.078 1.00 80.50 175 GLY A C 1
ATOM 1386 O O . GLY A 1 175 ? 25.832 10.468 -28.093 1.00 80.50 175 GLY A O 1
ATOM 1387 N N . ASP A 1 176 ? 27.665 9.650 -27.083 1.00 87.12 176 ASP A N 1
ATOM 1388 C CA . ASP A 1 176 ? 28.480 9.440 -28.287 1.00 87.12 176 ASP A CA 1
ATOM 1389 C C . ASP A 1 176 ? 28.306 8.031 -28.894 1.00 87.12 176 ASP A C 1
ATOM 1391 O O . ASP A 1 176 ? 28.929 7.711 -29.905 1.00 87.12 176 ASP A O 1
ATOM 1395 N N . GLY A 1 177 ? 27.449 7.198 -28.293 1.00 82.25 177 GLY A N 1
ATOM 1396 C CA . GLY A 1 177 ? 27.191 5.819 -28.698 1.00 82.25 177 GLY A CA 1
ATOM 1397 C C . GLY A 1 177 ? 28.206 4.808 -28.165 1.00 82.25 177 GLY A C 1
ATOM 1398 O O . GLY A 1 177 ? 28.069 3.620 -28.455 1.00 82.25 177 GLY A O 1
ATOM 1399 N N . SER A 1 178 ? 29.210 5.237 -27.392 1.00 88.06 178 SER A N 1
ATOM 1400 C CA . SER A 1 178 ? 30.115 4.303 -26.725 1.00 88.06 178 SER A CA 1
ATOM 1401 C C . SER A 1 178 ? 29.375 3.523 -25.631 1.00 88.06 178 SER A C 1
ATOM 1403 O O . SER A 1 178 ? 28.482 4.042 -24.960 1.00 88.06 178 SER A O 1
ATOM 1405 N N . ILE A 1 179 ? 29.715 2.240 -25.490 1.00 88.25 179 ILE A N 1
ATOM 1406 C CA . ILE A 1 179 ? 29.057 1.308 -24.569 1.00 88.25 179 ILE A CA 1
ATOM 1407 C C . ILE A 1 179 ? 30.085 0.856 -23.542 1.00 88.25 179 ILE A C 1
ATOM 1409 O O . ILE A 1 179 ? 31.117 0.289 -23.909 1.00 88.25 179 ILE A O 1
ATOM 1413 N N . GLN A 1 180 ? 29.789 1.061 -22.261 1.00 87.88 180 GLN A N 1
ATOM 1414 C CA . GLN A 1 180 ? 30.517 0.411 -21.183 1.00 87.88 180 GLN A CA 1
ATOM 1415 C C . GLN A 1 180 ? 29.886 -0.966 -20.924 1.00 87.88 180 GLN A C 1
ATOM 1417 O O . GLN A 1 180 ? 28.747 -1.039 -20.445 1.00 87.88 180 GLN A O 1
ATOM 1422 N N . PRO A 1 181 ? 30.595 -2.070 -21.229 1.00 87.88 181 PRO A N 1
ATOM 1423 C CA . PRO A 1 181 ? 30.080 -3.404 -20.971 1.00 87.88 181 PRO A CA 1
ATOM 1424 C C . PRO A 1 181 ? 29.987 -3.669 -19.465 1.00 87.88 181 PRO A C 1
ATOM 1426 O O . PRO A 1 181 ? 30.644 -3.020 -18.644 1.00 87.88 181 PRO A O 1
ATOM 1429 N N . LEU A 1 182 ? 29.183 -4.665 -19.102 1.00 87.94 182 LEU A N 1
ATOM 1430 C CA . LEU A 1 182 ? 29.148 -5.166 -17.735 1.00 87.94 182 LEU A CA 1
ATOM 1431 C C . LEU A 1 182 ? 30.512 -5.765 -17.368 1.00 87.94 182 LEU A C 1
ATOM 1433 O O . LEU A 1 182 ? 31.140 -6.444 -18.175 1.00 87.94 182 LEU A O 1
ATOM 1437 N N . LEU A 1 183 ? 30.958 -5.524 -16.132 1.00 82.00 183 LEU A N 1
ATOM 1438 C CA . LEU A 1 183 ? 32.253 -6.015 -15.641 1.00 82.00 183 LEU A CA 1
ATOM 1439 C C . LEU A 1 183 ? 32.321 -7.553 -15.606 1.00 82.00 183 LEU A C 1
ATOM 1441 O O . LEU A 1 183 ? 33.396 -8.130 -15.743 1.00 82.00 183 LEU A O 1
ATOM 1445 N N . TRP A 1 184 ? 31.169 -8.199 -15.430 1.00 79.12 184 TRP A N 1
ATOM 1446 C CA . TRP A 1 184 ? 31.012 -9.646 -15.423 1.00 79.12 184 TRP A CA 1
ATOM 1447 C C . TRP A 1 184 ? 29.843 -9.976 -16.346 1.00 79.12 184 TRP A C 1
ATOM 1449 O O . TRP A 1 184 ? 28.721 -9.526 -16.102 1.00 79.12 184 TRP A O 1
ATOM 1459 N N . GLU A 1 185 ? 30.089 -10.740 -17.406 1.00 62.34 185 GLU A N 1
ATOM 1460 C CA . GLU A 1 185 ? 28.995 -11.385 -18.124 1.00 62.34 185 GLU A CA 1
ATOM 1461 C C . GLU A 1 185 ? 28.410 -12.442 -17.186 1.00 62.34 185 GLU A C 1
ATOM 1463 O O . GLU A 1 185 ? 29.132 -13.307 -16.684 1.00 62.34 185 GLU A O 1
ATOM 1468 N N . VAL A 1 186 ? 27.112 -12.345 -16.890 1.00 59.22 186 VAL A N 1
ATOM 1469 C CA . VAL A 1 186 ? 26.412 -13.411 -16.172 1.00 59.22 186 VAL A CA 1
ATOM 1470 C C . VAL A 1 186 ? 26.356 -14.587 -17.142 1.00 59.22 186 VAL A C 1
ATOM 1472 O O . VAL A 1 186 ? 25.518 -14.617 -18.040 1.00 59.22 186 VAL A O 1
ATOM 1475 N N . GLY A 1 187 ? 27.334 -15.486 -17.027 1.00 52.22 187 GLY A N 1
ATOM 1476 C CA . GLY A 1 187 ? 27.393 -16.718 -17.802 1.00 52.22 187 GLY A CA 1
ATOM 1477 C C . GLY A 1 187 ? 26.082 -17.488 -17.654 1.00 52.22 187 GLY A C 1
ATOM 1478 O O . GLY A 1 187 ? 25.563 -17.612 -16.546 1.00 52.22 187 GLY A O 1
ATOM 1479 N N . THR A 1 188 ? 25.571 -17.928 -18.802 1.00 42.62 188 THR A N 1
ATOM 1480 C CA . THR A 1 188 ? 24.352 -18.725 -19.017 1.00 42.62 188 THR A CA 1
ATOM 1481 C C . THR A 1 188 ? 24.171 -19.882 -18.048 1.00 42.62 188 THR A C 1
ATOM 1483 O O . THR A 1 188 ? 25.173 -20.609 -17.845 1.00 42.62 188 THR A O 1
#